Protein AF-A0A2E6D5B2-F1 (afdb_monomer)

Mean predicted aligned error: 11.79 Å

Solvent-accessible surface area (backbone atoms only — not comparable to full-atom values): 10875 Å² total; per-residue (Å²): 134,85,79,83,83,84,74,81,80,79,72,79,76,74,80,76,74,83,76,66,92,44,47,52,80,79,58,75,45,82,80,57,82,75,61,70,73,48,91,97,51,50,74,67,58,42,50,50,45,45,51,29,55,54,37,40,58,37,88,85,40,60,74,55,8,58,50,25,44,49,44,40,36,76,74,47,25,69,68,32,49,45,49,45,49,50,52,54,48,70,48,52,48,92,37,74,64,29,40,51,41,41,51,57,51,49,51,41,50,14,58,46,25,66,68,50,71,83,71,77,63,93,57,94,45,57,55,34,34,32,47,40,51,50,38,51,55,48,54,45,57,50,46,71,49,30,78,82,30,63,69,55,36,38,60,72,27,40,49,70,57,56,52,48,55,52,49,56,58,50,64,60,56,77,65,59,61,71,67,62,79,72,70,80,130

pLDDT: mean 81.53, std 19.29, range [40.09, 98.56]

Radius of gyration: 25.18 Å; Cα contacts (8 Å, |Δi|>4): 168; chains: 1; bounding box: 72×104×44 Å

Structure (mmCIF, N/CA/C/O backbone):
data_AF-A0A2E6D5B2-F1
#
_entry.id   AF-A0A2E6D5B2-F1
#
loop_
_atom_site.group_PDB
_atom_site.id
_atom_site.type_symbol
_atom_site.label_atom_id
_atom_site.label_alt_id
_atom_site.label_comp_id
_atom_site.label_asym_id
_atom_site.label_entity_id
_atom_site.label_seq_id
_atom_site.pdbx_PDB_ins_code
_atom_site.Cartn_x
_atom_site.Cartn_y
_atom_site.Cartn_z
_atom_site.occupancy
_atom_site.B_iso_or_equiv
_atom_site.auth_seq_id
_atom_site.auth_comp_id
_atom_site.auth_asym_id
_atom_site.auth_atom_id
_atom_site.pdbx_PDB_model_num
ATOM 1 N N . MET A 1 1 ? 54.155 -53.769 -1.286 1.00 42.22 1 MET A N 1
ATOM 2 C CA . MET A 1 1 ? 54.390 -52.957 -2.492 1.00 42.22 1 MET A CA 1
ATOM 3 C C . MET A 1 1 ? 53.167 -52.092 -2.661 1.00 42.22 1 MET A C 1
ATOM 5 O O . MET A 1 1 ? 52.088 -52.632 -2.869 1.00 42.22 1 MET A O 1
ATOM 9 N N . ASP A 1 2 ? 53.357 -50.806 -2.393 1.00 46.09 2 ASP A N 1
ATOM 10 C CA . ASP A 1 2 ? 52.349 -49.759 -2.268 1.00 46.09 2 ASP A CA 1
ATOM 11 C C . ASP A 1 2 ? 51.492 -49.576 -3.521 1.00 46.09 2 ASP A C 1
ATOM 13 O O . ASP A 1 2 ? 52.002 -49.444 -4.633 1.00 46.09 2 ASP A O 1
ATOM 17 N N . THR A 1 3 ? 50.178 -49.525 -3.324 1.00 50.69 3 THR A N 1
ATOM 18 C CA . THR A 1 3 ? 49.239 -48.939 -4.282 1.00 50.69 3 THR A CA 1
ATOM 19 C C . THR A 1 3 ? 49.333 -47.413 -4.197 1.00 50.69 3 THR A C 1
ATOM 21 O O . THR A 1 3 ? 49.173 -46.879 -3.097 1.00 50.69 3 THR A O 1
ATOM 24 N N . PRO A 1 4 ? 49.574 -46.695 -5.308 1.00 51.91 4 PRO A N 1
ATOM 25 C CA . PRO A 1 4 ? 49.589 -45.238 -5.301 1.00 51.91 4 PRO A CA 1
ATOM 26 C C . PRO A 1 4 ? 48.180 -44.692 -5.038 1.00 51.91 4 PRO A C 1
ATOM 28 O O . PRO A 1 4 ? 47.209 -45.110 -5.667 1.00 51.91 4 PRO A O 1
ATOM 31 N N . ILE A 1 5 ? 48.093 -43.775 -4.074 1.00 52.19 5 ILE A N 1
ATOM 32 C CA . ILE A 1 5 ? 46.896 -42.996 -3.756 1.00 52.19 5 ILE A CA 1
ATOM 33 C C . ILE A 1 5 ? 46.694 -41.996 -4.896 1.00 52.19 5 ILE A C 1
ATOM 35 O O . ILE A 1 5 ? 47.515 -41.104 -5.098 1.00 52.19 5 ILE A O 1
ATOM 39 N N . ASP A 1 6 ? 45.616 -42.193 -5.646 1.00 48.28 6 ASP A N 1
ATOM 40 C CA . ASP A 1 6 ? 45.100 -41.260 -6.640 1.00 48.28 6 ASP A CA 1
ATOM 41 C C . ASP A 1 6 ? 44.502 -40.055 -5.895 1.00 48.28 6 ASP A C 1
ATOM 43 O O . ASP A 1 6 ? 43.416 -40.133 -5.316 1.00 48.28 6 ASP A O 1
ATOM 47 N N . SER A 1 7 ? 45.278 -38.974 -5.790 1.00 60.03 7 SER A N 1
ATOM 48 C CA . SER A 1 7 ? 44.802 -37.693 -5.267 1.00 60.03 7 SER A CA 1
ATOM 49 C C . SER A 1 7 ? 43.908 -37.047 -6.325 1.00 60.03 7 SER A C 1
ATOM 51 O O . SER A 1 7 ? 44.420 -36.737 -7.401 1.00 60.03 7 SER A O 1
ATOM 53 N N . PRO A 1 8 ? 42.614 -36.796 -6.058 1.00 50.78 8 PRO A N 1
ATOM 54 C CA . PRO A 1 8 ? 41.779 -36.094 -7.016 1.00 50.78 8 PRO A CA 1
ATOM 55 C C . PRO A 1 8 ? 42.297 -34.664 -7.185 1.00 50.78 8 PRO A C 1
ATOM 57 O O . PRO A 1 8 ? 42.390 -33.893 -6.229 1.00 50.78 8 PRO A O 1
ATOM 60 N N . GLU A 1 9 ? 42.661 -34.344 -8.420 1.00 49.19 9 GLU A N 1
ATOM 61 C CA . GLU A 1 9 ? 43.022 -33.013 -8.888 1.00 49.19 9 GLU A CA 1
ATOM 62 C C . GLU A 1 9 ? 41.805 -32.089 -8.708 1.00 49.19 9 GLU A C 1
ATOM 64 O O . GLU A 1 9 ? 40.825 -32.172 -9.453 1.00 49.19 9 GLU A O 1
ATOM 69 N N . GLU A 1 10 ? 41.827 -31.248 -7.666 1.00 53.44 10 GLU A N 1
ATOM 70 C CA . GLU A 1 10 ? 40.840 -30.183 -7.477 1.00 53.44 10 GLU A CA 1
ATOM 71 C C . GLU A 1 10 ? 40.916 -29.239 -8.677 1.00 53.44 10 GLU A C 1
ATOM 73 O O . GLU A 1 10 ? 41.854 -28.458 -8.843 1.00 53.44 10 GLU A O 1
ATOM 78 N N . THR A 1 11 ? 39.909 -29.331 -9.539 1.00 52.38 11 THR A N 1
ATOM 79 C CA . THR A 1 11 ? 39.710 -28.393 -10.637 1.00 52.38 11 THR A CA 1
ATOM 80 C C . THR A 1 11 ? 39.486 -27.007 -10.021 1.00 52.38 11 THR A C 1
ATOM 82 O O . THR A 1 11 ? 38.601 -26.878 -9.170 1.00 52.38 11 THR A O 1
ATOM 85 N N . PRO A 1 12 ? 40.256 -25.966 -10.394 1.00 53.97 12 PRO A N 1
ATOM 86 C CA . PRO A 1 12 ? 40.049 -24.630 -9.852 1.00 53.97 12 PRO A CA 1
ATOM 87 C C . PRO A 1 12 ? 38.615 -24.180 -10.131 1.00 53.97 12 PRO A C 1
ATOM 89 O O . PRO A 1 12 ? 38.204 -24.115 -11.289 1.00 53.97 12 PRO A O 1
ATOM 92 N N . ALA A 1 13 ? 37.851 -23.901 -9.072 1.00 58.91 13 ALA A N 1
ATOM 93 C CA . ALA A 1 13 ? 36.506 -23.361 -9.200 1.00 58.91 13 ALA A CA 1
ATOM 94 C C . ALA A 1 13 ? 36.564 -22.075 -10.037 1.00 58.91 13 ALA A C 1
ATOM 96 O O . ALA A 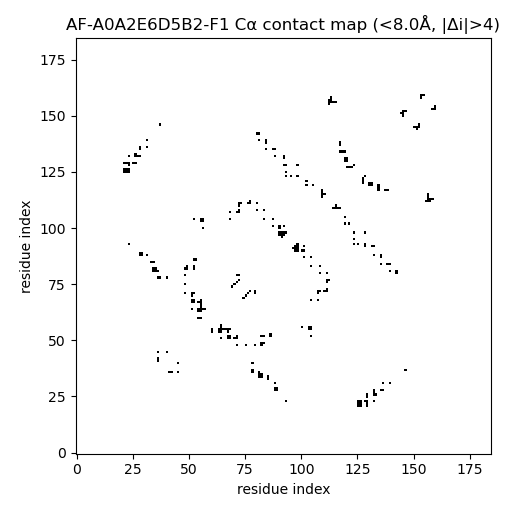1 13 ? 37.328 -21.159 -9.714 1.00 58.91 13 ALA A O 1
ATOM 97 N N . GLU A 1 14 ? 35.782 -22.023 -11.120 1.00 59.03 14 GLU A N 1
ATOM 98 C CA . GLU A 1 14 ? 35.634 -20.813 -11.925 1.00 59.03 14 GLU A CA 1
ATOM 99 C C . GLU A 1 14 ? 35.288 -19.628 -11.010 1.00 59.03 14 GLU A C 1
ATOM 101 O O . GLU A 1 14 ? 34.455 -19.768 -10.104 1.00 59.03 14 GLU A O 1
ATOM 106 N N . PRO A 1 15 ? 35.928 -18.459 -11.201 1.00 51.97 15 PRO A N 1
ATOM 107 C CA . PRO A 1 15 ? 35.595 -17.277 -10.429 1.00 51.97 15 PRO A CA 1
ATOM 108 C C . PRO A 1 15 ? 34.123 -16.948 -10.673 1.00 51.97 15 PRO A C 1
ATOM 110 O O . PRO A 1 15 ? 33.731 -16.645 -11.798 1.00 51.97 15 PRO A O 1
ATOM 113 N N . ALA A 1 16 ? 33.317 -17.032 -9.611 1.00 62.66 16 ALA A N 1
ATOM 114 C CA . ALA A 1 16 ? 31.904 -16.690 -9.656 1.00 62.66 16 ALA A CA 1
ATOM 115 C C . ALA A 1 16 ? 31.735 -15.319 -10.322 1.00 62.66 16 ALA A C 1
ATOM 117 O O . ALA A 1 16 ? 32.375 -14.345 -9.908 1.00 62.66 16 ALA A O 1
ATOM 118 N N . GLU A 1 17 ? 30.897 -15.256 -11.360 1.00 59.22 17 GLU A N 1
ATOM 119 C CA . GLU A 1 17 ? 30.604 -14.003 -12.048 1.00 59.22 17 GLU A CA 1
ATOM 120 C C . GLU A 1 17 ? 30.192 -12.932 -11.025 1.00 59.22 17 GLU A C 1
ATOM 122 O O . GLU A 1 17 ? 29.495 -13.238 -10.046 1.00 59.22 17 GLU A O 1
ATOM 127 N N . PRO A 1 18 ? 30.631 -11.671 -11.200 1.00 54.88 18 PRO A N 1
ATOM 128 C CA . PRO A 1 18 ? 30.304 -10.611 -10.264 1.00 54.88 18 PRO A CA 1
ATOM 129 C C . PRO A 1 18 ? 28.785 -10.465 -10.195 1.00 54.88 18 PRO A C 1
ATOM 131 O O . PRO A 1 18 ? 28.152 -9.992 -11.136 1.00 54.88 18 PRO A O 1
ATOM 134 N N . VAL A 1 19 ? 28.204 -10.867 -9.061 1.00 58.72 19 VAL A N 1
ATOM 135 C CA . VAL A 1 19 ? 26.767 -10.744 -8.808 1.00 58.72 19 VAL A CA 1
ATOM 136 C C . VAL A 1 19 ? 26.386 -9.284 -9.012 1.00 58.72 19 VAL A C 1
ATOM 138 O O . VAL A 1 19 ? 26.790 -8.413 -8.231 1.00 58.72 19 VAL A O 1
ATOM 141 N N . ASN A 1 20 ? 25.619 -9.004 -10.067 1.00 61.12 20 ASN A N 1
ATOM 142 C CA . ASN A 1 20 ? 25.082 -7.675 -10.295 1.00 61.12 20 ASN A CA 1
ATOM 143 C C . ASN A 1 20 ? 24.136 -7.352 -9.132 1.00 61.12 20 ASN A C 1
ATOM 145 O O . ASN A 1 20 ? 23.001 -7.819 -9.067 1.00 61.12 20 ASN A O 1
ATOM 149 N N . ARG A 1 21 ? 24.623 -6.548 -8.180 1.00 59.66 21 ARG A N 1
ATOM 150 C CA . ARG A 1 21 ? 23.890 -6.171 -6.959 1.00 59.66 21 ARG A CA 1
ATOM 151 C C . ARG A 1 21 ? 22.585 -5.414 -7.244 1.00 59.66 21 ARG A C 1
ATOM 153 O O . ARG A 1 21 ? 21.808 -5.197 -6.311 1.00 59.66 21 ARG A O 1
ATOM 160 N N . TYR A 1 22 ? 22.375 -5.000 -8.492 1.00 70.44 22 TYR A N 1
ATOM 161 C CA . TYR A 1 22 ? 21.229 -4.237 -8.967 1.00 70.44 22 TYR A CA 1
ATOM 162 C C . TYR A 1 22 ? 20.406 -4.993 -10.013 1.00 70.44 22 TYR A C 1
ATOM 164 O O . TYR A 1 22 ? 19.651 -4.364 -10.740 1.00 70.44 22 TYR A O 1
ATOM 172 N N . ASP A 1 23 ? 20.521 -6.321 -10.090 1.00 70.50 23 ASP A N 1
ATOM 173 C CA . ASP A 1 23 ? 19.608 -7.122 -10.905 1.00 70.50 23 ASP A CA 1
ATOM 174 C C . ASP A 1 23 ? 18.190 -7.110 -10.292 1.00 70.50 23 ASP A C 1
ATOM 176 O O . ASP A 1 23 ? 18.006 -7.619 -9.178 1.00 70.50 23 ASP A O 1
ATOM 180 N N . PRO A 1 24 ? 17.160 -6.566 -10.970 1.00 68.00 24 PRO A N 1
ATOM 181 C CA . PRO A 1 24 ? 15.788 -6.574 -10.467 1.00 68.00 24 PRO A CA 1
ATOM 182 C C . PRO A 1 24 ? 15.214 -7.982 -10.265 1.00 68.00 24 PRO A C 1
ATOM 184 O O . PRO A 1 24 ? 14.309 -8.147 -9.438 1.00 68.00 24 PRO A O 1
ATOM 187 N N . ALA A 1 25 ? 15.723 -8.997 -10.974 1.00 76.06 25 ALA A N 1
ATOM 188 C CA . ALA A 1 25 ? 15.320 -10.391 -10.798 1.00 76.06 25 ALA A CA 1
ATOM 189 C C . ALA A 1 25 ? 15.819 -10.989 -9.469 1.00 76.06 25 ALA A C 1
ATOM 191 O O . ALA A 1 25 ? 15.197 -11.911 -8.947 1.00 76.06 25 ALA A O 1
ATOM 192 N N . SER A 1 26 ? 16.853 -10.403 -8.849 1.00 79.31 26 SER A N 1
ATOM 193 C CA . SER A 1 26 ? 17.370 -10.833 -7.536 1.00 79.31 26 SER A CA 1
ATOM 194 C C . SER A 1 26 ? 16.368 -10.680 -6.380 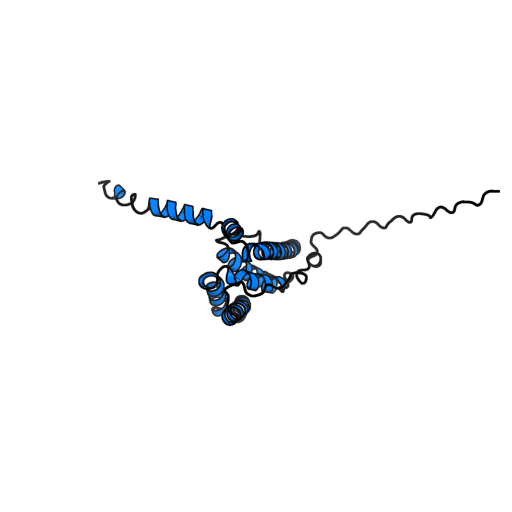1.00 79.31 26 SER A C 1
ATOM 196 O O . SER A 1 26 ? 16.564 -11.237 -5.298 1.00 79.31 26 SER A O 1
ATOM 198 N N . VAL A 1 27 ? 15.286 -9.921 -6.581 1.00 85.12 27 VAL A N 1
ATOM 199 C CA . VAL A 1 27 ? 14.226 -9.721 -5.589 1.00 85.12 27 VAL A CA 1
ATOM 200 C C . VAL A 1 27 ? 12.918 -10.271 -6.139 1.00 85.12 27 VAL A C 1
ATOM 202 O O . VAL A 1 27 ? 12.203 -9.575 -6.852 1.00 85.12 27 VAL A O 1
ATOM 205 N N . ASP A 1 28 ? 12.569 -11.504 -5.787 1.00 88.00 28 ASP A N 1
ATOM 206 C CA . ASP A 1 28 ? 11.251 -12.047 -6.117 1.00 88.00 28 ASP A CA 1
ATOM 207 C C . ASP A 1 28 ? 10.196 -11.572 -5.103 1.00 88.00 28 ASP A C 1
ATOM 209 O O . ASP A 1 28 ? 10.407 -11.643 -3.885 1.00 88.00 28 ASP A O 1
ATOM 213 N N . LEU A 1 29 ? 9.082 -11.049 -5.620 1.00 92.19 29 LEU A N 1
ATOM 214 C CA . LEU A 1 29 ? 7.918 -10.601 -4.849 1.00 92.19 29 LEU A CA 1
ATOM 215 C C . LEU A 1 29 ? 6.776 -11.619 -4.885 1.00 92.19 29 LEU A C 1
ATOM 217 O O . LEU A 1 29 ? 5.911 -11.571 -4.017 1.00 92.19 29 LEU A O 1
ATOM 221 N N . ASN A 1 30 ? 6.798 -12.573 -5.820 1.00 91.25 30 ASN A N 1
ATOM 222 C CA . ASN A 1 30 ? 5.757 -13.596 -5.940 1.00 91.25 30 ASN A CA 1
ATOM 223 C C . ASN A 1 30 ? 5.793 -14.611 -4.789 1.00 91.25 30 ASN A C 1
ATOM 225 O O . ASN A 1 30 ? 4.818 -15.312 -4.551 1.00 91.25 30 ASN A O 1
ATOM 229 N N . VAL A 1 31 ? 6.909 -14.669 -4.057 1.00 91.56 31 VAL A N 1
ATOM 230 C CA . VAL A 1 31 ? 7.067 -15.486 -2.844 1.00 91.56 31 VAL A CA 1
ATOM 231 C C . VAL A 1 31 ? 6.372 -14.895 -1.616 1.00 91.56 31 VAL A C 1
ATOM 233 O O . VAL A 1 31 ? 6.360 -15.530 -0.563 1.00 91.56 31 VAL A O 1
ATOM 236 N N . LEU A 1 32 ? 5.868 -13.660 -1.698 1.00 93.06 32 LEU A N 1
ATOM 237 C CA . LEU A 1 32 ? 5.170 -13.029 -0.584 1.00 93.06 32 LEU A CA 1
ATOM 238 C C . LEU A 1 32 ? 3.765 -13.618 -0.449 1.00 93.06 32 LEU A C 1
ATOM 240 O O . LEU A 1 32 ? 3.013 -13.688 -1.419 1.00 93.06 32 LEU A O 1
ATOM 244 N N . GLU A 1 33 ? 3.408 -14.004 0.773 1.00 94.81 33 GLU A N 1
ATOM 245 C CA . GLU A 1 33 ? 2.048 -14.424 1.099 1.00 94.81 33 GLU A CA 1
ATOM 246 C C . GLU A 1 33 ? 1.065 -13.282 0.818 1.00 94.81 33 GLU A C 1
ATOM 248 O O . GLU A 1 33 ? 1.305 -12.134 1.207 1.00 94.81 33 GLU A O 1
ATOM 253 N N . VAL A 1 34 ? -0.040 -13.602 0.148 1.00 96.81 34 VAL A N 1
ATOM 254 C CA . VAL A 1 34 ? -1.111 -12.644 -0.125 1.00 96.81 34 VAL A CA 1
ATOM 255 C C . VAL A 1 34 ? -1.888 -12.415 1.164 1.00 96.81 34 VAL A C 1
ATOM 257 O O . VAL A 1 34 ? -2.429 -13.355 1.736 1.00 96.81 34 VAL A O 1
ATOM 260 N N . PHE A 1 35 ? -1.972 -11.166 1.615 1.00 97.00 35 PHE A N 1
ATOM 261 C CA . PHE A 1 35 ? -2.787 -10.836 2.778 1.00 97.00 35 PHE A CA 1
ATOM 262 C C . PHE A 1 35 ? -4.273 -11.017 2.486 1.00 97.00 35 PHE A C 1
ATOM 264 O O . PHE A 1 35 ? -4.770 -10.548 1.461 1.00 97.00 35 PHE A O 1
ATOM 271 N N . GLU A 1 36 ? -4.976 -11.632 3.427 1.00 95.38 36 GLU A N 1
ATOM 272 C CA . GLU A 1 36 ? -6.434 -11.655 3.477 1.00 95.38 36 GLU A CA 1
ATOM 273 C C . GLU A 1 36 ? -6.979 -10.449 4.259 1.00 95.38 36 GLU A C 1
ATOM 275 O O . GLU A 1 36 ? -6.219 -9.630 4.791 1.00 95.38 36 GLU A O 1
ATOM 280 N N . ALA A 1 37 ? -8.308 -10.347 4.326 1.00 93.75 37 ALA A N 1
ATOM 281 C CA . ALA A 1 37 ? -9.000 -9.331 5.105 1.00 93.75 37 ALA A CA 1
ATOM 282 C C . ALA A 1 37 ? -8.527 -9.335 6.569 1.00 93.75 37 ALA A C 1
ATOM 284 O O . ALA A 1 37 ? -8.423 -10.388 7.202 1.00 93.75 37 ALA A O 1
ATOM 285 N N . GLN A 1 38 ? -8.259 -8.151 7.123 1.00 90.25 38 GLN A N 1
ATOM 286 C CA . GLN A 1 38 ? -7.965 -8.015 8.549 1.00 90.25 38 GLN A CA 1
ATOM 287 C C . GLN A 1 38 ? -9.206 -8.368 9.382 1.00 90.25 38 GLN A C 1
ATOM 289 O O . GLN A 1 38 ? -10.338 -8.134 8.950 1.00 90.25 38 GLN A O 1
ATOM 294 N N . GLU A 1 39 ? -8.995 -8.875 10.598 1.00 87.56 39 GLU A N 1
ATOM 295 C CA . GLU A 1 39 ? -10.065 -9.092 11.572 1.00 87.56 39 GLU A CA 1
ATOM 296 C C . GLU A 1 39 ? -10.953 -7.841 11.720 1.00 87.56 39 GLU A C 1
ATOM 298 O O . GLU A 1 39 ? -10.472 -6.706 11.733 1.00 87.56 39 GLU A O 1
ATOM 303 N N . GLY A 1 40 ? -12.274 -8.041 11.757 1.00 88.56 40 GLY A N 1
ATOM 304 C CA . GLY A 1 40 ? -13.245 -6.941 11.774 1.00 88.56 40 GLY A CA 1
ATOM 305 C C . GLY A 1 40 ? -13.449 -6.233 10.426 1.00 88.56 40 GLY A C 1
ATOM 306 O O . GLY A 1 40 ? -14.061 -5.163 10.388 1.00 88.56 40 GLY A O 1
ATOM 307 N N . THR A 1 41 ? -12.948 -6.796 9.322 1.00 94.56 41 THR A N 1
ATOM 308 C CA . THR A 1 41 ? -13.279 -6.376 7.951 1.00 94.56 41 THR A CA 1
ATOM 309 C C . THR A 1 41 ? -14.237 -7.387 7.340 1.00 94.56 41 THR A C 1
ATOM 311 O O . THR A 1 41 ? -13.937 -8.578 7.254 1.00 94.56 41 THR A O 1
ATOM 314 N N . THR A 1 42 ? -15.413 -6.929 6.929 1.00 96.56 42 THR A N 1
ATOM 315 C CA . THR A 1 42 ? -16.401 -7.787 6.272 1.00 96.56 42 THR A CA 1
ATOM 316 C C . THR A 1 42 ? -15.940 -8.184 4.863 1.00 96.56 42 THR A C 1
ATOM 318 O O . THR A 1 42 ? -15.156 -7.460 4.245 1.00 96.56 42 THR A O 1
ATOM 321 N N . PRO A 1 43 ? -16.458 -9.291 4.294 1.00 96.50 43 PRO A N 1
ATOM 322 C CA . PRO A 1 43 ? -16.132 -9.678 2.921 1.00 96.50 43 PRO A CA 1
ATOM 323 C C . PRO A 1 43 ? -16.428 -8.576 1.895 1.00 96.50 43 PRO A C 1
ATOM 325 O O . PRO A 1 43 ? -15.638 -8.360 0.983 1.00 96.50 43 PRO A O 1
ATOM 328 N N . THR A 1 44 ? -17.531 -7.844 2.074 1.00 97.19 44 THR A N 1
ATOM 329 C CA . THR A 1 44 ? -17.919 -6.737 1.189 1.00 97.19 44 THR A CA 1
ATOM 330 C C . THR A 1 44 ? -16.966 -5.550 1.300 1.00 97.19 44 THR A C 1
ATOM 332 O O . THR A 1 44 ? -16.583 -4.983 0.283 1.00 97.19 44 THR A O 1
ATOM 335 N N . GLU A 1 45 ? -16.551 -5.177 2.515 1.00 97.69 45 GLU A N 1
ATOM 336 C CA . GLU A 1 45 ? -15.545 -4.120 2.693 1.00 97.69 45 GLU A CA 1
ATOM 337 C C . GLU A 1 45 ? -14.207 -4.523 2.079 1.00 97.69 45 GLU A C 1
ATOM 339 O O . GLU A 1 45 ? -13.552 -3.702 1.446 1.00 97.69 45 GLU A O 1
ATOM 344 N N . TRP A 1 46 ? -13.806 -5.785 2.239 1.00 97.75 46 TRP A N 1
ATOM 345 C CA . TRP A 1 46 ? -12.562 -6.278 1.666 1.00 97.75 46 TRP A CA 1
ATOM 346 C C . TRP A 1 46 ? -12.585 -6.301 0.136 1.00 97.75 46 TRP A C 1
ATOM 348 O O . TRP A 1 46 ? -11.590 -5.966 -0.507 1.00 97.75 46 TRP A O 1
ATOM 358 N N . ASP A 1 47 ? -13.717 -6.665 -0.462 1.00 98.19 47 ASP A N 1
ATOM 359 C CA . ASP A 1 47 ? -13.904 -6.579 -1.908 1.00 98.19 47 ASP A CA 1
ATOM 360 C C . ASP A 1 47 ? -13.830 -5.123 -2.403 1.00 98.19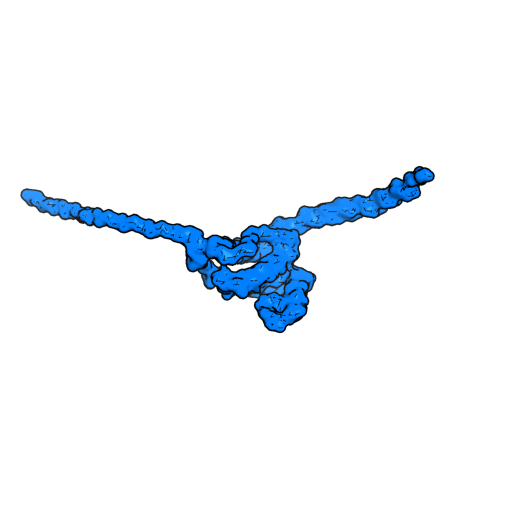 47 ASP A C 1
ATOM 362 O O . ASP A 1 47 ? -13.070 -4.830 -3.325 1.00 98.19 47 ASP A O 1
ATOM 366 N N . ASP A 1 48 ? -14.505 -4.184 -1.729 1.00 98.31 48 ASP A N 1
ATOM 367 C CA . ASP A 1 48 ? -14.443 -2.747 -2.056 1.00 98.31 48 ASP A CA 1
ATOM 368 C C . ASP A 1 48 ? -13.004 -2.207 -1.936 1.00 98.31 48 ASP A C 1
ATOM 370 O O . ASP A 1 48 ? -12.499 -1.560 -2.851 1.00 98.31 48 ASP A O 1
ATOM 374 N N . ILE A 1 49 ? -12.274 -2.559 -0.869 1.00 98.56 49 ILE A N 1
ATOM 375 C CA . ILE A 1 49 ? -10.853 -2.207 -0.704 1.00 98.56 49 ILE A CA 1
ATOM 376 C C . ILE A 1 49 ? -10.018 -2.699 -1.896 1.00 98.56 49 ILE A C 1
ATOM 378 O O . ILE A 1 49 ? -9.196 -1.945 -2.429 1.00 98.56 49 ILE A O 1
ATOM 382 N N . GLN A 1 50 ? -10.203 -3.946 -2.333 1.00 98.44 50 GLN A N 1
ATOM 383 C CA . GLN A 1 50 ? -9.457 -4.509 -3.462 1.00 98.44 50 GLN A CA 1
ATOM 384 C C . GLN A 1 50 ? -9.798 -3.800 -4.778 1.00 98.44 50 GLN A C 1
ATOM 386 O O . GLN A 1 50 ? -8.890 -3.465 -5.544 1.00 98.44 50 GLN A O 1
ATOM 391 N N . GLN A 1 51 ? -11.080 -3.510 -5.019 1.00 98.38 51 GLN A N 1
ATOM 392 C CA . GLN A 1 51 ? -11.530 -2.767 -6.196 1.00 98.38 51 GLN A CA 1
ATOM 393 C C . GLN A 1 51 ? -10.976 -1.338 -6.216 1.00 98.38 51 GLN A C 1
ATOM 395 O O . GLN A 1 51 ? -10.459 -0.891 -7.238 1.00 98.38 51 GLN A O 1
ATOM 400 N N . LEU A 1 52 ? -10.998 -0.633 -5.084 1.00 98.56 52 LEU A N 1
ATOM 401 C CA . LEU A 1 52 ? -10.433 0.713 -4.965 1.00 98.56 52 LEU A CA 1
ATOM 402 C C . LEU A 1 52 ? -8.916 0.706 -5.154 1.00 98.56 52 LEU A C 1
ATOM 404 O O . LEU A 1 52 ? -8.379 1.580 -5.827 1.00 98.56 52 LEU A O 1
ATOM 408 N N . THR A 1 53 ? -8.225 -0.300 -4.612 1.00 98.38 53 THR A N 1
ATOM 409 C CA . THR A 1 53 ? -6.780 -0.480 -4.825 1.00 98.38 53 THR A CA 1
ATOM 410 C C . THR A 1 53 ? -6.476 -0.695 -6.308 1.00 98.38 53 THR A C 1
ATOM 412 O O . THR A 1 53 ? -5.470 -0.206 -6.820 1.00 98.38 53 THR A O 1
ATOM 415 N N . ALA A 1 54 ? -7.345 -1.416 -7.020 1.00 98.06 54 ALA A N 1
ATOM 416 C CA . ALA A 1 54 ? -7.214 -1.604 -8.453 1.00 98.06 54 ALA A CA 1
ATOM 417 C C . ALA A 1 54 ? -7.457 -0.312 -9.241 1.00 98.06 54 ALA A C 1
ATOM 419 O O . ALA A 1 54 ? -6.652 0.008 -10.111 1.00 98.06 54 ALA A O 1
ATOM 420 N N . LEU A 1 55 ? -8.518 0.418 -8.895 1.00 98.25 55 LEU A N 1
ATOM 421 C CA . LEU A 1 55 ? -8.921 1.671 -9.530 1.00 98.25 55 LEU A CA 1
ATOM 422 C C . LEU A 1 55 ? -7.917 2.809 -9.291 1.00 98.25 55 LEU A C 1
ATOM 424 O O . LEU A 1 55 ? -7.760 3.681 -10.138 1.00 98.25 55 LEU A O 1
ATOM 428 N N . ALA A 1 56 ? -7.224 2.805 -8.150 1.00 97.88 56 ALA A N 1
ATOM 429 C CA . ALA A 1 56 ? -6.242 3.826 -7.786 1.00 97.88 56 ALA A CA 1
ATOM 430 C C . ALA A 1 56 ? -5.083 3.952 -8.789 1.00 97.88 56 ALA A C 1
ATOM 432 O O . ALA A 1 56 ? -4.520 5.035 -8.927 1.00 97.88 56 ALA A O 1
ATOM 433 N N . ILE A 1 57 ? -4.740 2.861 -9.476 1.00 97.62 57 ILE A N 1
ATOM 434 C CA . ILE A 1 57 ? -3.640 2.792 -10.449 1.00 97.62 57 ILE A CA 1
ATOM 435 C C . ILE A 1 57 ? -4.130 2.519 -11.875 1.00 97.62 57 ILE A C 1
ATOM 437 O O . ILE A 1 57 ? -3.347 2.175 -12.753 1.00 97.62 57 ILE A O 1
ATOM 441 N N . ASP A 1 58 ? -5.437 2.618 -12.106 1.00 96.88 58 ASP A N 1
ATOM 442 C CA . ASP A 1 58 ? -5.998 2.472 -13.440 1.00 96.88 58 ASP A CA 1
ATOM 443 C C . ASP A 1 58 ? -5.713 3.757 -14.248 1.00 96.88 58 ASP A C 1
ATOM 445 O O . ASP A 1 58 ? -6.168 4.838 -13.850 1.00 96.88 58 ASP A O 1
ATOM 449 N N . PRO A 1 59 ? -4.959 3.678 -15.365 1.00 92.88 59 PRO A N 1
ATOM 450 C CA . PRO A 1 59 ? -4.598 4.848 -16.163 1.00 92.88 59 PRO A CA 1
ATOM 451 C C . PRO A 1 59 ? -5.817 5.579 -16.744 1.00 92.88 59 PRO A C 1
ATOM 453 O O . PRO A 1 59 ? -5.738 6.786 -16.983 1.00 92.88 59 PRO A O 1
ATOM 456 N N . ASP A 1 60 ? -6.946 4.887 -16.916 1.00 95.81 60 ASP A N 1
ATOM 457 C CA . ASP A 1 60 ? -8.165 5.437 -17.510 1.00 95.81 60 ASP A CA 1
ATOM 458 C C . ASP A 1 60 ? -9.152 5.979 -16.457 1.00 95.81 60 ASP A C 1
ATOM 460 O O . ASP A 1 60 ? -10.154 6.615 -16.795 1.00 95.81 60 ASP A O 1
ATOM 464 N N . ALA A 1 61 ? -8.873 5.793 -15.162 1.00 93.19 61 ALA A N 1
ATOM 465 C CA . ALA A 1 61 ? -9.793 6.175 -14.090 1.00 93.19 61 ALA A CA 1
ATOM 466 C C . ALA A 1 61 ? -9.866 7.690 -13.833 1.00 93.19 61 ALA A C 1
ATOM 468 O O . ALA A 1 61 ? -10.848 8.182 -13.261 1.00 93.19 61 ALA A O 1
ATOM 469 N N . GLY A 1 62 ? -8.835 8.452 -14.211 1.00 94.06 62 GLY A N 1
ATOM 470 C CA . GLY A 1 62 ? -8.765 9.898 -13.986 1.00 94.06 62 GLY A CA 1
ATOM 471 C C . GLY A 1 62 ? -9.098 10.287 -12.537 1.00 94.06 62 GLY A C 1
ATOM 472 O O . GLY A 1 62 ? -8.518 9.774 -11.581 1.00 94.06 62 GLY A O 1
ATOM 473 N N . ALA A 1 63 ? -10.086 11.170 -12.349 1.00 95.88 63 ALA A N 1
ATOM 474 C CA . ALA A 1 63 ? -10.514 11.622 -11.020 1.00 95.88 63 ALA A CA 1
ATOM 475 C C . ALA A 1 63 ? -11.065 10.496 -10.121 1.00 95.88 63 ALA A C 1
ATOM 477 O O . ALA A 1 63 ? -11.071 10.641 -8.895 1.00 95.88 63 ALA A O 1
ATOM 478 N N . ALA A 1 64 ? -11.545 9.388 -10.696 1.00 97.19 64 ALA A N 1
ATOM 479 C CA . ALA A 1 64 ? -12.007 8.244 -9.919 1.00 97.19 64 ALA A CA 1
ATOM 480 C C . ALA A 1 64 ? -10.842 7.546 -9.198 1.00 97.19 64 ALA A C 1
ATOM 482 O O . ALA A 1 64 ? -11.011 7.162 -8.043 1.00 97.19 64 ALA A O 1
ATOM 483 N N . GLY A 1 65 ? -9.653 7.486 -9.810 1.00 96.81 65 GLY A N 1
ATOM 484 C CA . GLY A 1 65 ? -8.449 6.935 -9.180 1.00 96.81 65 GLY A CA 1
ATOM 485 C C . GLY A 1 65 ? -8.025 7.741 -7.950 1.00 96.81 65 GLY A C 1
ATOM 486 O O . GLY A 1 65 ? -7.841 7.186 -6.868 1.00 96.81 65 GLY A O 1
ATOM 487 N N . SER A 1 66 ? -7.993 9.075 -8.052 1.00 96.44 66 SER A N 1
ATOM 488 C CA . SER A 1 66 ? -7.684 9.942 -6.900 1.00 96.44 66 SER A CA 1
ATOM 489 C C . SER A 1 66 ? -8.712 9.814 -5.770 1.00 96.44 66 SER A C 1
ATOM 491 O O . SER A 1 66 ? -8.352 9.809 -4.593 1.00 96.44 66 SER A O 1
ATOM 493 N N . ARG A 1 67 ? -10.002 9.674 -6.105 1.00 97.81 67 ARG A N 1
ATOM 494 C CA . ARG A 1 67 ? -11.058 9.415 -5.111 1.00 97.81 67 ARG A CA 1
ATOM 495 C C . ARG A 1 67 ? -10.907 8.039 -4.470 1.00 97.81 67 ARG A C 1
ATOM 497 O O . ARG A 1 67 ? -11.190 7.907 -3.282 1.00 97.81 67 ARG A O 1
ATOM 504 N N . ALA A 1 68 ? -10.448 7.044 -5.227 1.00 98.25 68 ALA A N 1
ATOM 505 C CA . ALA A 1 68 ? -10.169 5.718 -4.702 1.00 98.25 68 ALA A CA 1
ATOM 506 C C . ALA A 1 68 ? -9.048 5.761 -3.660 1.00 98.25 68 ALA A C 1
ATOM 508 O O . ALA A 1 68 ? -9.244 5.260 -2.556 1.00 98.25 68 ALA A O 1
ATOM 509 N N . VAL A 1 69 ? -7.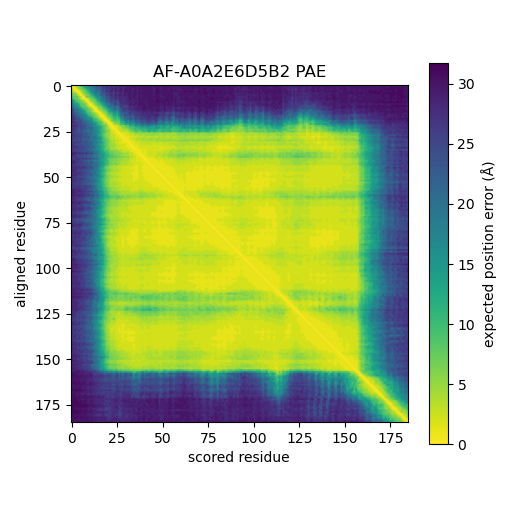937 6.449 -3.954 1.00 97.75 69 VAL A N 1
ATOM 510 C CA . VAL A 1 69 ? -6.850 6.682 -2.984 1.00 97.75 69 VAL A CA 1
ATOM 511 C C . VAL A 1 69 ? -7.381 7.359 -1.724 1.00 97.75 69 VAL A C 1
ATOM 513 O O . VAL A 1 69 ? -7.172 6.853 -0.625 1.00 97.75 69 VAL A O 1
ATOM 516 N N . LYS A 1 70 ? -8.143 8.448 -1.874 1.00 98.06 70 LYS A N 1
ATOM 517 C CA . LYS A 1 70 ? -8.740 9.155 -0.735 1.00 98.06 70 LYS A CA 1
ATOM 518 C C . LYS A 1 70 ? -9.605 8.230 0.130 1.00 98.06 70 LYS A C 1
ATOM 520 O O . LYS A 1 70 ? -9.476 8.237 1.348 1.00 98.06 70 LYS A O 1
ATOM 525 N N . LYS A 1 71 ? -10.448 7.393 -0.485 1.00 98.00 71 LYS A N 1
ATOM 526 C CA . LYS A 1 71 ? -11.301 6.436 0.237 1.00 98.00 71 LYS A CA 1
ATOM 527 C C . LYS A 1 71 ? -10.476 5.347 0.937 1.00 98.00 71 LYS A C 1
ATOM 529 O O . LYS A 1 71 ? -10.764 5.018 2.084 1.00 98.00 71 LYS A O 1
ATOM 534 N N . LEU A 1 72 ? -9.428 4.823 0.295 1.00 98.25 72 LEU A N 1
ATOM 535 C CA . LEU A 1 72 ? -8.500 3.868 0.917 1.00 98.25 72 LEU A CA 1
ATOM 536 C C . LEU A 1 72 ? -7.852 4.453 2.177 1.00 98.25 72 LEU A C 1
ATOM 538 O O . LEU A 1 72 ? -7.840 3.790 3.209 1.00 98.25 72 LEU A O 1
ATOM 542 N N . VAL A 1 73 ? -7.373 5.696 2.105 1.00 97.50 73 VAL A N 1
ATOM 543 C CA . VAL A 1 73 ? -6.687 6.376 3.213 1.00 97.50 73 VAL A CA 1
ATOM 544 C C . VAL A 1 73 ? -7.658 6.777 4.325 1.00 97.50 73 VAL A C 1
ATOM 546 O O . VAL A 1 73 ? -7.458 6.407 5.477 1.00 97.50 73 VAL A O 1
ATOM 549 N N . GLU A 1 74 ? -8.715 7.520 3.999 1.00 96.50 74 GLU A N 1
ATOM 550 C CA . GLU A 1 74 ? -9.568 8.173 5.000 1.00 96.50 74 GLU A CA 1
ATOM 551 C C . GLU A 1 74 ? -10.674 7.264 5.542 1.00 96.50 74 GLU A C 1
ATOM 553 O O . GLU A 1 74 ? -11.087 7.418 6.687 1.00 96.50 74 GLU A O 1
ATOM 558 N N . THR A 1 75 ? -11.193 6.338 4.726 1.00 96.25 75 THR A N 1
ATOM 559 C CA . THR A 1 75 ? -12.315 5.469 5.129 1.00 96.25 75 THR A CA 1
ATOM 560 C C . THR A 1 75 ? -11.831 4.140 5.691 1.00 96.25 75 THR A C 1
ATOM 562 O O . THR A 1 75 ? -12.319 3.701 6.729 1.00 96.25 75 THR A O 1
ATOM 565 N N . TYR A 1 76 ? -10.883 3.486 5.018 1.00 96.69 76 TYR A N 1
ATOM 566 C CA . TYR A 1 76 ? -10.396 2.167 5.438 1.00 96.69 76 TYR A CA 1
ATOM 567 C C . TYR A 1 76 ? -9.127 2.238 6.283 1.00 96.69 76 TYR A C 1
ATOM 569 O O . TYR A 1 76 ? -8.941 1.405 7.175 1.00 96.69 76 TYR A O 1
ATOM 577 N N . GLY A 1 77 ? -8.259 3.216 6.014 1.00 95.00 77 GLY A N 1
ATOM 578 C CA . GLY A 1 77 ? -7.026 3.434 6.756 1.00 95.00 77 GLY A CA 1
AT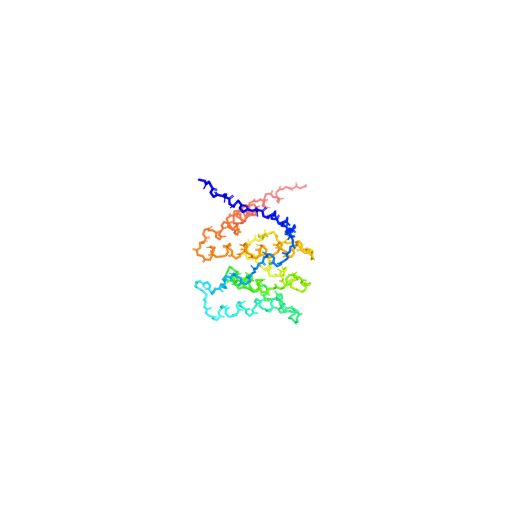OM 579 C C . GLY A 1 77 ? -6.178 2.156 6.826 1.00 95.00 77 GLY A C 1
ATOM 580 O O . GLY A 1 77 ? -5.927 1.532 5.789 1.00 95.00 77 GLY A O 1
ATOM 581 N N . PRO A 1 78 ? -5.770 1.708 8.029 1.00 94.62 78 PRO A N 1
ATOM 582 C CA . PRO A 1 78 ? -4.962 0.500 8.196 1.00 94.62 78 PRO A CA 1
ATOM 583 C C . PRO A 1 78 ? -5.556 -0.751 7.531 1.00 94.62 78 PRO A C 1
ATOM 585 O O . PRO A 1 78 ? -4.806 -1.543 6.966 1.00 94.62 78 PRO A O 1
ATOM 588 N N . LYS A 1 79 ? -6.890 -0.907 7.478 1.00 95.69 79 LYS A N 1
ATOM 589 C CA . LYS A 1 79 ? -7.531 -2.083 6.853 1.00 95.69 79 LYS A CA 1
ATOM 590 C C . LYS A 1 79 ? -7.172 -2.240 5.367 1.00 95.69 79 LYS A C 1
ATOM 592 O O . LYS A 1 79 ? -7.168 -3.356 4.852 1.00 95.69 79 LYS A O 1
ATOM 597 N N . ALA A 1 80 ? -6.845 -1.145 4.673 1.00 97.62 80 ALA A N 1
ATOM 598 C CA . ALA A 1 80 ? -6.455 -1.166 3.263 1.00 97.62 80 ALA A CA 1
ATOM 599 C C . ALA A 1 80 ? -4.991 -1.574 3.023 1.00 97.62 80 ALA A C 1
ATOM 601 O O . ALA A 1 80 ? -4.641 -1.965 1.906 1.00 97.62 80 ALA A O 1
ATOM 602 N N . PHE A 1 81 ? -4.134 -1.514 4.048 1.00 96.94 81 PHE A N 1
ATOM 603 C CA . PHE A 1 81 ? -2.683 -1.658 3.910 1.00 96.94 81 PHE A CA 1
ATOM 604 C C . PHE A 1 81 ? -2.294 -2.978 3.232 1.00 96.94 81 PHE A C 1
ATOM 606 O O . PHE A 1 81 ? -1.516 -2.989 2.276 1.00 96.94 81 PHE A O 1
ATOM 613 N N . GLY A 1 82 ? -2.885 -4.093 3.675 1.00 97.25 82 GLY A N 1
ATOM 614 C CA . GLY A 1 82 ? -2.616 -5.417 3.111 1.00 97.25 82 GLY A CA 1
ATOM 615 C C . GLY A 1 82 ? -2.961 -5.518 1.622 1.00 97.25 82 GLY A C 1
ATOM 616 O O . GLY A 1 82 ? -2.162 -6.036 0.844 1.00 97.25 82 GLY A O 1
ATOM 617 N N . SER A 1 83 ? -4.104 -4.964 1.201 1.00 98.31 83 SER A N 1
ATOM 618 C CA . SER A 1 83 ? -4.527 -4.965 -0.209 1.00 98.31 83 SER A CA 1
ATOM 619 C C . SER A 1 83 ? -3.572 -4.151 -1.079 1.00 98.31 83 SER A C 1
ATOM 621 O O . SER A 1 83 ? -3.164 -4.598 -2.154 1.00 98.31 83 SER A O 1
ATOM 623 N N . ILE A 1 84 ? -3.155 -2.980 -0.591 1.00 98.44 84 ILE A N 1
ATOM 624 C CA . ILE A 1 84 ? -2.211 -2.120 -1.304 1.00 98.44 84 ILE A CA 1
ATOM 625 C C . ILE A 1 84 ? -0.864 -2.833 -1.480 1.00 98.44 84 ILE A C 1
ATOM 627 O O . ILE A 1 84 ? -0.350 -2.893 -2.597 1.00 98.44 84 ILE A O 1
ATOM 631 N N . VAL A 1 85 ? -0.326 -3.459 -0.427 1.00 97.94 85 VAL A N 1
ATOM 632 C CA . VAL A 1 85 ? 0.920 -4.243 -0.523 1.00 97.94 85 VAL A CA 1
ATOM 633 C C . VAL A 1 85 ? 0.766 -5.433 -1.477 1.00 97.94 85 VAL A C 1
ATOM 635 O O . VAL A 1 85 ? 1.650 -5.662 -2.305 1.00 97.94 85 VAL A O 1
ATOM 638 N N . ASN A 1 86 ? -0.363 -6.150 -1.435 1.00 98.31 86 ASN A N 1
ATOM 639 C CA . ASN A 1 86 ? -0.658 -7.236 -2.376 1.00 98.31 86 ASN A CA 1
ATOM 640 C C . ASN A 1 86 ? -0.653 -6.752 -3.834 1.00 98.31 86 ASN A C 1
ATOM 642 O O . ASN A 1 86 ? -0.213 -7.478 -4.728 1.00 98.31 86 ASN A O 1
ATOM 646 N N . ARG A 1 87 ? -1.152 -5.536 -4.093 1.00 98.06 87 ARG A N 1
ATOM 647 C CA . ARG A 1 87 ? -1.138 -4.926 -5.427 1.00 98.06 87 ARG A CA 1
ATOM 648 C C . ARG A 1 87 ? 0.272 -4.529 -5.842 1.00 98.06 87 ARG A C 1
ATOM 650 O O . ARG A 1 87 ? 0.683 -4.888 -6.941 1.00 98.06 87 ARG A O 1
ATOM 657 N N . MET A 1 88 ? 1.018 -3.867 -4.958 1.00 97.75 88 MET A N 1
ATOM 658 C CA . MET A 1 88 ? 2.414 -3.486 -5.193 1.00 97.75 88 MET A CA 1
ATOM 659 C C . MET A 1 88 ? 3.297 -4.699 -5.518 1.00 97.75 88 MET A C 1
ATOM 661 O O . MET A 1 88 ? 4.113 -4.640 -6.433 1.00 97.75 88 MET A O 1
ATOM 665 N N . ALA A 1 89 ? 3.086 -5.832 -4.841 1.00 97.06 89 ALA A N 1
ATOM 666 C CA . ALA A 1 89 ? 3.829 -7.069 -5.091 1.00 97.06 89 ALA A CA 1
ATOM 667 C C . ALA A 1 89 ? 3.685 -7.609 -6.528 1.00 97.06 89 ALA A C 1
ATOM 669 O O . ALA A 1 89 ? 4.551 -8.353 -6.985 1.00 97.06 89 ALA A O 1
ATOM 670 N N . LYS A 1 90 ? 2.622 -7.218 -7.244 1.00 95.94 90 LYS A N 1
ATOM 671 C CA . LYS A 1 90 ? 2.319 -7.653 -8.617 1.00 95.94 90 LYS A CA 1
ATOM 672 C C . LYS A 1 90 ? 2.793 -6.665 -9.692 1.00 95.94 90 LYS A C 1
ATOM 674 O O . LYS A 1 90 ? 2.643 -6.954 -10.877 1.00 95.94 90 LYS A O 1
ATOM 679 N N . LEU A 1 91 ? 3.323 -5.500 -9.311 1.00 94.88 91 LEU A N 1
ATOM 680 C CA . LEU A 1 91 ? 3.742 -4.470 -10.264 1.00 94.88 91 LEU A CA 1
ATOM 681 C C . LEU A 1 91 ? 5.066 -4.822 -10.950 1.00 94.88 91 LEU A C 1
ATOM 683 O O . LEU A 1 91 ? 5.986 -5.378 -10.345 1.00 94.88 91 LEU A O 1
ATOM 687 N N . ASN A 1 92 ? 5.191 -4.415 -12.215 1.00 91.31 92 ASN A N 1
ATOM 688 C CA . ASN A 1 92 ? 6.455 -4.472 -12.938 1.00 91.31 92 ASN A CA 1
ATOM 689 C C . ASN A 1 92 ? 7.215 -3.145 -12.815 1.00 91.31 92 ASN A C 1
ATOM 691 O O . ASN A 1 92 ? 7.077 -2.250 -13.651 1.00 91.31 92 ASN A O 1
ATOM 695 N N . TYR A 1 93 ? 8.065 -3.052 -11.795 1.00 89.69 93 TYR A N 1
ATOM 696 C CA . TYR A 1 93 ? 8.895 -1.872 -11.539 1.00 89.69 93 TYR A CA 1
ATOM 697 C C . TYR A 1 93 ? 9.929 -1.567 -12.624 1.00 89.69 93 TYR A C 1
ATOM 699 O O . TYR A 1 93 ? 10.445 -0.463 -12.635 1.00 89.69 93 TYR A O 1
ATOM 707 N N . GLY A 1 94 ? 10.214 -2.495 -13.545 1.00 87.12 94 GLY A N 1
ATOM 708 C CA . GLY A 1 94 ? 11.070 -2.225 -14.706 1.00 87.12 94 GLY A CA 1
ATOM 709 C C . GLY A 1 94 ? 10.391 -1.392 -15.799 1.00 87.12 94 GLY A C 1
ATOM 710 O O . GLY A 1 94 ? 11.010 -1.102 -16.817 1.00 87.12 94 GLY A O 1
ATOM 711 N N . THR A 1 95 ? 9.116 -1.036 -15.622 1.00 89.25 95 THR A N 1
ATOM 712 C CA . THR A 1 95 ? 8.352 -0.204 -16.558 1.00 89.25 95 THR A CA 1
ATOM 713 C C . THR A 1 95 ? 8.012 1.136 -15.927 1.00 89.25 95 THR A C 1
ATOM 715 O O . THR A 1 95 ? 7.778 1.223 -14.723 1.00 89.25 95 THR A O 1
ATOM 718 N N . GLU A 1 96 ? 7.905 2.174 -16.756 1.00 89.75 96 GLU A N 1
ATOM 719 C CA . GLU A 1 96 ? 7.494 3.501 -16.296 1.00 89.75 96 GLU A CA 1
ATOM 720 C C . GLU A 1 96 ? 6.108 3.474 -15.633 1.00 89.75 96 GLU A C 1
ATOM 722 O O . GLU A 1 96 ? 5.918 4.085 -14.584 1.00 89.75 96 GLU A O 1
ATOM 727 N N . GLN A 1 97 ? 5.159 2.716 -16.195 1.00 91.62 97 GLN A N 1
ATOM 728 C CA . GLN A 1 97 ? 3.825 2.576 -15.611 1.00 91.62 97 GLN A CA 1
ATOM 729 C C . GLN A 1 97 ? 3.882 1.900 -14.239 1.00 91.62 97 GLN A C 1
ATOM 731 O O . GLN A 1 97 ? 3.392 2.465 -13.270 1.00 91.62 97 GLN A O 1
ATOM 736 N N . GLY A 1 98 ? 4.545 0.745 -14.117 1.00 91.75 98 GLY A N 1
ATOM 737 C CA . GLY A 1 98 ? 4.643 0.053 -12.829 1.00 91.75 98 GLY A CA 1
ATOM 738 C C . GLY A 1 98 ? 5.386 0.866 -11.763 1.00 91.75 98 GLY A C 1
ATOM 739 O O . GLY A 1 98 ? 5.085 0.749 -10.576 1.00 91.75 98 GLY A O 1
ATOM 740 N N . PHE A 1 99 ? 6.313 1.734 -12.174 1.00 91.31 99 PHE A N 1
ATOM 741 C CA . PHE A 1 99 ? 6.942 2.701 -11.282 1.00 91.31 99 PHE A CA 1
ATOM 742 C C . PHE A 1 99 ? 5.954 3.766 -10.783 1.00 91.31 99 PHE A C 1
ATOM 744 O O . PHE A 1 99 ? 5.858 3.990 -9.575 1.00 91.31 99 PHE A O 1
ATOM 751 N N . ARG A 1 100 ? 5.193 4.390 -11.694 1.00 92.94 100 ARG A N 1
ATOM 752 C CA . ARG A 1 100 ? 4.161 5.388 -11.360 1.00 92.94 100 ARG A CA 1
ATOM 753 C C . ARG A 1 100 ? 3.069 4.794 -10.469 1.00 92.94 100 ARG A C 1
ATOM 755 O O . ARG A 1 100 ? 2.722 5.395 -9.457 1.00 92.94 100 ARG A O 1
ATOM 762 N N . ASP A 1 101 ? 2.591 3.597 -10.795 1.00 96.44 101 ASP A N 1
ATOM 763 C CA . ASP A 1 101 ? 1.604 2.861 -9.996 1.00 96.44 101 ASP A CA 1
ATOM 764 C C . ASP A 1 101 ? 2.132 2.594 -8.583 1.00 96.44 101 ASP A C 1
ATOM 766 O O . ASP A 1 101 ? 1.420 2.748 -7.589 1.00 96.44 101 ASP A O 1
ATOM 770 N N . GLY A 1 102 ? 3.414 2.234 -8.485 1.00 95.50 102 GLY A N 1
ATOM 771 C CA . GLY A 1 102 ? 4.103 2.050 -7.217 1.00 95.50 102 GLY A CA 1
ATOM 772 C C . GLY A 1 102 ? 4.173 3.325 -6.379 1.00 95.50 102 GLY A C 1
ATOM 773 O O . GLY A 1 102 ? 3.916 3.254 -5.182 1.00 95.50 102 GLY A O 1
ATOM 774 N N . ASP A 1 103 ? 4.477 4.473 -6.992 1.00 95.00 103 ASP A N 1
ATOM 775 C CA . ASP A 1 103 ? 4.497 5.778 -6.313 1.00 95.00 103 ASP A CA 1
ATOM 776 C C . ASP A 1 103 ? 3.107 6.151 -5.772 1.00 95.00 103 ASP A C 1
ATOM 778 O O . ASP A 1 103 ? 2.976 6.510 -4.603 1.00 95.00 103 ASP A O 1
ATOM 782 N N . VAL A 1 104 ? 2.045 5.978 -6.569 1.00 96.75 104 VAL A N 1
ATOM 783 C CA . VAL A 1 104 ? 0.661 6.235 -6.124 1.00 96.75 104 VAL A CA 1
ATOM 784 C C . VAL A 1 104 ? 0.313 5.401 -4.888 1.00 96.75 104 VAL A C 1
ATOM 786 O O . VAL A 1 104 ? -0.168 5.932 -3.884 1.00 96.75 104 VAL A O 1
ATOM 789 N N . LEU A 1 105 ? 0.578 4.095 -4.938 1.00 97.94 105 LEU A N 1
ATOM 790 C CA . LEU A 1 105 ? 0.256 3.180 -3.844 1.00 97.94 105 LEU A CA 1
ATOM 791 C C . LEU A 1 105 ? 1.145 3.392 -2.616 1.00 97.94 105 LEU A C 1
ATOM 793 O O . LEU A 1 105 ? 0.668 3.299 -1.486 1.00 97.94 105 LEU A O 1
ATOM 797 N N . GLN A 1 106 ? 2.424 3.710 -2.812 1.00 96.06 106 GLN A N 1
ATOM 798 C CA . GLN A 1 106 ? 3.326 3.992 -1.706 1.00 96.06 106 GLN A CA 1
ATOM 799 C C . GLN A 1 106 ? 2.929 5.271 -0.966 1.00 96.06 106 GLN A C 1
ATOM 801 O O . GLN A 1 106 ? 2.975 5.281 0.264 1.00 96.06 106 GLN A O 1
ATOM 806 N N . ARG A 1 107 ? 2.506 6.322 -1.676 1.00 95.44 107 ARG A N 1
ATOM 807 C CA . ARG A 1 107 ? 1.978 7.539 -1.044 1.00 95.44 107 ARG A CA 1
ATOM 808 C C . ARG A 1 107 ? 0.722 7.248 -0.232 1.00 95.44 107 ARG A C 1
ATOM 810 O O . ARG A 1 107 ? 0.644 7.670 0.913 1.00 95.44 107 ARG A O 1
ATOM 817 N N . ALA A 1 108 ? -0.191 6.426 -0.754 1.00 97.12 108 ALA A N 1
ATOM 818 C CA . ALA A 1 108 ? -1.354 5.987 0.017 1.00 97.12 108 ALA A CA 1
ATOM 819 C C . ALA A 1 108 ? -0.946 5.264 1.319 1.00 97.12 108 ALA A C 1
ATOM 821 O O . ALA A 1 108 ? -1.495 5.543 2.382 1.00 97.12 108 ALA A O 1
ATOM 822 N N . LEU A 1 109 ? 0.054 4.373 1.272 1.00 96.62 109 LEU A N 1
ATOM 823 C CA . LEU A 1 109 ? 0.592 3.722 2.477 1.00 96.62 109 LEU A CA 1
ATOM 824 C C . LEU A 1 109 ? 1.280 4.703 3.431 1.00 96.62 109 LEU A C 1
ATOM 826 O O . LEU A 1 109 ? 1.208 4.514 4.646 1.00 96.62 109 LEU A O 1
ATOM 830 N N . MET A 1 110 ? 1.949 5.725 2.898 1.00 94.56 110 MET A N 1
ATOM 831 C CA . MET A 1 110 ? 2.551 6.800 3.683 1.00 94.56 110 MET A CA 1
ATOM 832 C C . MET A 1 110 ? 1.473 7.552 4.462 1.00 94.56 110 MET A C 1
ATOM 834 O O . MET A 1 110 ? 1.617 7.710 5.671 1.00 94.56 110 MET A O 1
ATOM 838 N N . ASP A 1 111 ? 0.374 7.927 3.807 1.00 94.94 111 ASP A N 1
ATOM 839 C CA . ASP A 1 111 ? -0.747 8.625 4.439 1.00 94.94 111 ASP A CA 1
ATOM 840 C C . ASP A 1 111 ? -1.437 7.742 5.492 1.00 94.94 111 ASP A C 1
ATOM 842 O O . ASP A 1 111 ? -1.672 8.186 6.615 1.00 94.94 111 ASP A O 1
ATOM 846 N N . ILE A 1 112 ? -1.658 6.454 5.190 1.00 94.75 112 ILE A N 1
ATOM 847 C CA . ILE A 1 112 ? -2.174 5.467 6.161 1.00 94.75 112 ILE A CA 1
ATOM 848 C C . ILE A 1 112 ? -1.238 5.333 7.376 1.00 94.75 112 ILE A C 1
ATOM 850 O O . ILE A 1 112 ? -1.696 5.124 8.499 1.00 94.75 112 ILE A O 1
ATOM 854 N N . SER A 1 113 ? 0.072 5.471 7.165 1.00 92.12 113 SER A N 1
ATOM 855 C CA . SER A 1 113 ? 1.109 5.366 8.200 1.00 92.12 113 SER A CA 1
ATOM 856 C C . SER A 1 113 ? 1.529 6.721 8.775 1.00 92.12 113 SER A C 1
ATOM 858 O O . SER A 1 113 ? 2.649 6.833 9.280 1.00 92.12 113 SER A O 1
ATOM 860 N N . ASN A 1 114 ? 0.669 7.743 8.674 1.00 88.62 114 ASN A N 1
ATOM 861 C CA . ASN A 1 114 ? 0.887 9.084 9.220 1.00 88.62 114 ASN A CA 1
ATOM 862 C C . ASN A 1 114 ? 2.192 9.744 8.724 1.00 88.62 114 ASN A C 1
ATOM 864 O O . ASN A 1 114 ? 3.033 10.203 9.495 1.00 88.62 114 ASN A O 1
ATOM 868 N N . GLY A 1 115 ? 2.399 9.739 7.408 1.00 84.69 115 GLY A N 1
ATOM 869 C CA . GLY A 1 115 ? 3.532 10.401 6.758 1.00 84.69 115 GLY A CA 1
ATOM 870 C C . GLY A 1 115 ? 4.820 9.570 6.697 1.00 84.69 115 GLY A C 1
ATOM 871 O O . GLY A 1 115 ? 5.840 10.045 6.193 1.00 84.69 115 GLY A O 1
ATOM 872 N N . LYS A 1 116 ? 4.826 8.320 7.179 1.00 83.31 116 LYS A N 1
ATOM 873 C CA . LYS A 1 116 ? 6.050 7.507 7.195 1.00 83.31 116 LYS A CA 1
ATOM 874 C C . LYS A 1 116 ? 6.414 6.958 5.818 1.00 83.31 116 LYS A C 1
ATOM 876 O O . LYS A 1 116 ? 5.789 6.032 5.305 1.00 83.31 116 LYS A O 1
ATOM 881 N N . ASN A 1 117 ? 7.513 7.458 5.259 1.00 83.12 117 ASN A N 1
ATOM 882 C CA . ASN A 1 117 ? 8.128 6.880 4.071 1.00 83.12 117 ASN A CA 1
ATOM 883 C C . ASN A 1 117 ? 9.061 5.713 4.454 1.00 83.12 117 ASN A C 1
ATOM 885 O O . ASN A 1 117 ? 10.006 5.885 5.221 1.00 83.12 117 ASN A O 1
ATOM 889 N N . ALA A 1 118 ? 8.836 4.529 3.880 1.00 82.38 118 ALA A N 1
ATOM 890 C CA . ALA A 1 118 ? 9.681 3.345 4.066 1.00 82.38 118 ALA A CA 1
ATOM 891 C C . ALA A 1 118 ? 10.986 3.371 3.236 1.00 82.38 118 ALA A C 1
ATOM 893 O O . ALA A 1 118 ? 11.652 2.344 3.102 1.00 82.38 118 ALA A O 1
ATOM 894 N N . GLY A 1 119 ? 11.346 4.533 2.685 1.00 83.25 119 GLY A N 1
ATOM 895 C CA . GLY A 1 119 ? 12.500 4.718 1.813 1.00 83.25 119 GLY A CA 1
ATOM 896 C C . GLY A 1 119 ? 12.173 4.435 0.352 1.00 83.25 119 GLY A C 1
ATOM 897 O O . GLY A 1 119 ? 12.961 3.804 -0.329 1.00 83.25 119 GLY A O 1
ATOM 898 N N . TRP A 1 120 ? 11.009 4.842 -0.143 1.00 89.94 120 TRP A N 1
ATOM 899 C CA . TRP A 1 120 ? 10.693 4.730 -1.565 1.00 89.94 120 TRP A CA 1
ATOM 900 C C . TRP A 1 120 ? 11.639 5.581 -2.417 1.00 89.94 120 TRP A C 1
ATOM 902 O O . TRP A 1 120 ? 11.906 6.738 -2.080 1.00 89.94 120 TRP A O 1
ATOM 912 N N . ALA A 1 121 ? 12.141 5.018 -3.514 1.00 89.69 121 ALA A N 1
ATOM 913 C CA . ALA A 1 121 ? 12.941 5.742 -4.491 1.00 89.69 121 ALA A CA 1
ATOM 914 C C . ALA A 1 121 ? 12.064 6.296 -5.619 1.00 89.69 121 ALA A C 1
ATOM 916 O O . ALA A 1 121 ? 11.134 5.629 -6.073 1.00 89.69 121 ALA A O 1
ATOM 917 N N . TYR A 1 122 ? 12.407 7.500 -6.090 1.00 86.50 122 TYR A N 1
ATOM 918 C CA . TYR A 1 122 ? 11.634 8.275 -7.072 1.00 86.50 122 TYR A CA 1
ATOM 919 C C . TYR A 1 122 ? 12.274 8.331 -8.474 1.00 86.50 122 TYR A C 1
ATOM 921 O O . TYR A 1 122 ? 11.760 9.031 -9.343 1.00 86.50 122 TYR A O 1
ATOM 929 N N . SER A 1 123 ? 13.371 7.599 -8.717 1.00 86.44 123 SER A N 1
ATOM 930 C CA . SER A 1 123 ? 13.976 7.476 -10.053 1.00 86.44 123 SER A CA 1
ATOM 931 C C . SER A 1 123 ? 13.717 6.106 -10.685 1.00 86.44 123 SER A C 1
ATOM 933 O O . SER A 1 123 ? 13.556 5.108 -9.988 1.00 86.44 123 SER A O 1
ATOM 935 N N . THR A 1 124 ? 13.738 6.049 -12.016 1.00 82.69 124 THR A N 1
ATOM 936 C CA . THR A 1 124 ? 13.525 4.828 -12.812 1.00 82.69 124 THR A CA 1
ATOM 937 C C . THR A 1 124 ? 14.838 4.112 -13.155 1.00 82.69 124 THR A C 1
ATOM 939 O O . THR A 1 124 ? 14.988 3.545 -14.238 1.00 82.69 124 THR A O 1
ATOM 942 N N . SER A 1 125 ? 15.850 4.216 -12.289 1.00 86.75 125 SER A N 1
ATOM 943 C CA . SER A 1 125 ? 17.104 3.477 -12.469 1.00 86.75 125 SER A CA 1
ATOM 944 C C . SER A 1 125 ? 16.941 2.018 -12.035 1.00 86.75 125 SER A C 1
ATOM 946 O O . SER A 1 125 ? 16.200 1.726 -11.099 1.00 86.75 125 SER A O 1
ATOM 948 N N . ASP A 1 126 ? 17.689 1.090 -12.640 1.00 83.38 126 ASP A N 1
ATOM 949 C CA . ASP A 1 126 ? 17.617 -0.340 -12.279 1.00 83.38 126 ASP A CA 1
ATOM 950 C C . ASP A 1 126 ? 17.893 -0.594 -10.792 1.00 83.38 126 ASP A C 1
ATOM 952 O O . ASP A 1 126 ? 17.238 -1.413 -10.143 1.00 83.38 126 ASP A O 1
ATOM 956 N N . LYS A 1 127 ? 18.819 0.180 -10.216 1.00 86.19 127 LYS A N 1
ATOM 957 C CA . LYS A 1 127 ? 19.097 0.182 -8.777 1.00 86.19 127 LYS A CA 1
ATOM 958 C C . LYS A 1 127 ? 17.851 0.515 -7.957 1.00 86.19 127 LYS A C 1
ATOM 960 O O . LYS A 1 127 ? 17.600 -0.142 -6.944 1.00 86.19 127 LYS A O 1
ATOM 965 N N . ASP A 1 128 ? 17.094 1.517 -8.379 1.00 87.62 128 ASP A N 1
ATOM 966 C CA . ASP A 1 128 ? 15.902 1.974 -7.673 1.00 87.62 128 ASP A CA 1
ATOM 967 C C . ASP A 1 128 ? 14.726 1.018 -7.881 1.00 87.62 128 ASP A C 1
ATOM 969 O O . ASP A 1 128 ? 13.969 0.785 -6.942 1.00 87.62 128 ASP A O 1
ATOM 973 N N . HIS A 1 129 ? 14.636 0.345 -9.032 1.00 88.19 129 HIS A N 1
ATOM 974 C CA . HIS A 1 129 ? 13.693 -0.760 -9.227 1.00 88.19 129 HIS A CA 1
ATOM 975 C C . HIS A 1 129 ? 13.937 -1.878 -8.202 1.00 88.19 129 HIS A C 1
ATOM 977 O O . HIS A 1 129 ? 13.012 -2.322 -7.520 1.00 88.19 129 HIS A O 1
ATOM 983 N N . VAL A 1 130 ? 15.195 -2.302 -8.027 1.00 87.38 130 VAL A N 1
ATOM 984 C CA .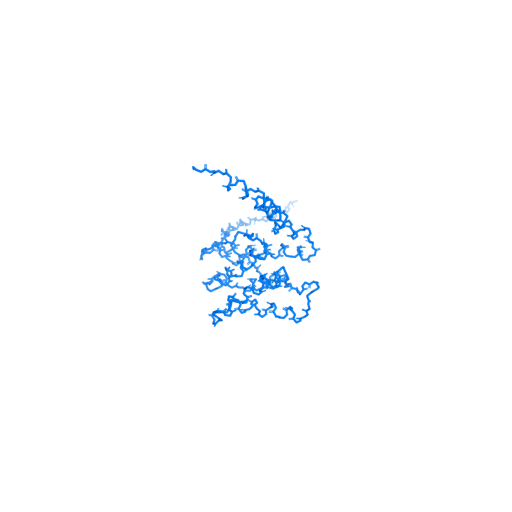 VAL A 1 130 ? 15.576 -3.309 -7.018 1.00 87.38 130 VAL A CA 1
ATOM 985 C C . VAL A 1 130 ? 15.250 -2.821 -5.610 1.00 87.38 130 VAL A C 1
ATOM 987 O O . VAL A 1 130 ? 14.768 -3.589 -4.771 1.00 87.38 130 VAL A O 1
ATOM 990 N N . PHE A 1 131 ? 15.532 -1.551 -5.329 1.00 89.62 131 PHE A N 1
ATOM 991 C CA . PHE A 1 131 ? 15.293 -0.960 -4.022 1.00 89.62 131 PHE A CA 1
ATOM 992 C C . PHE A 1 131 ? 13.800 -0.885 -3.694 1.00 89.62 131 PHE A C 1
ATOM 994 O O . PHE A 1 131 ? 13.399 -1.359 -2.634 1.00 89.62 131 PHE A O 1
ATOM 1001 N N . ASN A 1 132 ? 12.963 -0.434 -4.626 1.00 92.50 132 ASN A N 1
ATOM 1002 C CA . ASN A 1 132 ? 11.513 -0.384 -4.451 1.00 92.50 132 ASN A CA 1
ATOM 1003 C C . ASN A 1 132 ? 10.918 -1.783 -4.238 1.00 92.50 132 ASN A C 1
ATOM 1005 O O . ASN A 1 132 ? 10.099 -1.967 -3.339 1.00 92.50 132 ASN A O 1
ATOM 1009 N N . LYS A 1 133 ? 11.419 -2.819 -4.928 1.00 93.38 133 LYS A N 1
ATOM 1010 C CA . LYS A 1 133 ? 11.044 -4.214 -4.619 1.00 93.38 133 LYS A CA 1
ATOM 1011 C C . LYS A 1 133 ? 11.423 -4.606 -3.182 1.00 93.38 133 LYS A C 1
ATOM 1013 O O . LYS A 1 133 ? 10.638 -5.247 -2.484 1.00 93.38 133 LYS A O 1
ATOM 1018 N N . LYS A 1 134 ? 12.594 -4.197 -2.678 1.00 91.69 134 LYS A N 1
ATOM 1019 C CA . LYS A 1 134 ? 12.973 -4.424 -1.265 1.00 91.69 134 LYS A CA 1
ATOM 1020 C C . LYS A 1 134 ? 12.060 -3.670 -0.296 1.00 91.69 134 LYS A C 1
ATOM 10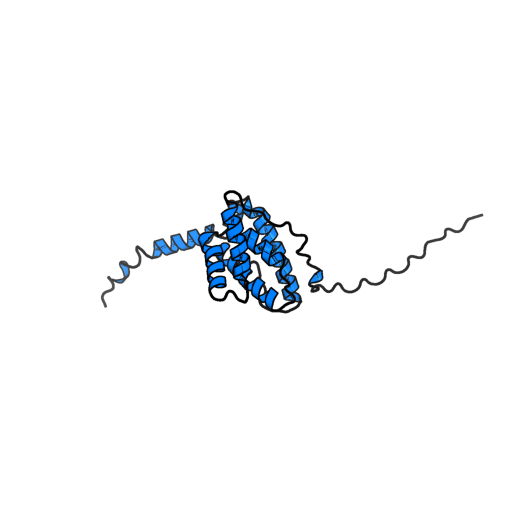22 O O . LYS A 1 134 ? 11.721 -4.230 0.746 1.00 91.69 134 LYS A O 1
ATOM 1027 N N . VAL A 1 135 ? 11.628 -2.457 -0.644 1.00 93.19 135 VAL A N 1
ATOM 1028 C CA . VAL A 1 135 ? 10.655 -1.685 0.143 1.00 93.19 135 VAL A CA 1
ATOM 1029 C C . VAL A 1 135 ? 9.315 -2.417 0.218 1.00 93.19 135 VAL A C 1
ATOM 1031 O O . VAL A 1 135 ? 8.773 -2.543 1.311 1.00 93.19 135 VAL A O 1
ATOM 1034 N N . VAL A 1 136 ? 8.823 -3.013 -0.874 1.00 95.75 136 VAL A N 1
ATOM 1035 C CA . VAL A 1 136 ? 7.602 -3.845 -0.834 1.00 95.75 136 VAL A CA 1
ATOM 1036 C C . VAL A 1 136 ? 7.755 -5.025 0.134 1.00 95.75 136 VAL A C 1
ATOM 1038 O O . VAL A 1 136 ? 6.8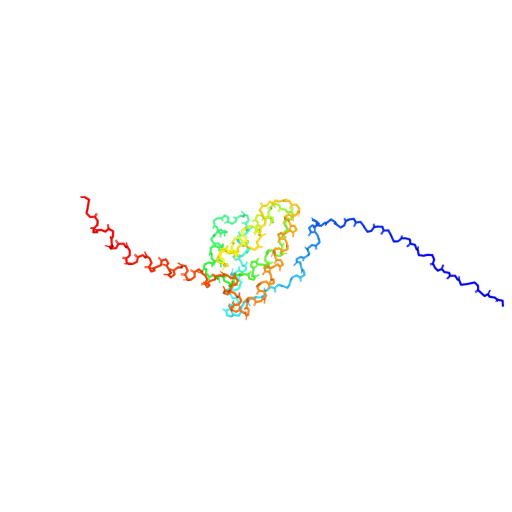70 -5.262 0.953 1.00 95.75 136 VAL A O 1
ATOM 1041 N N . LYS A 1 137 ? 8.901 -5.725 0.131 1.00 94.81 137 LYS A N 1
ATOM 1042 C CA . LYS A 1 137 ? 9.170 -6.799 1.114 1.00 94.81 137 LYS A CA 1
ATOM 1043 C C . LYS A 1 137 ? 9.201 -6.283 2.553 1.00 94.81 137 LYS A C 1
ATOM 1045 O O . LYS A 1 137 ? 8.791 -6.998 3.465 1.00 94.81 137 LYS A O 1
ATOM 1050 N N . LEU A 1 138 ? 9.721 -5.076 2.775 1.00 93.00 138 LEU A N 1
ATOM 1051 C CA . LEU A 1 138 ? 9.728 -4.446 4.094 1.00 93.00 138 LEU A CA 1
ATOM 1052 C C . LEU A 1 138 ? 8.304 -4.112 4.548 1.00 93.00 138 LEU A C 1
ATOM 1054 O O . LEU A 1 138 ? 7.931 -4.482 5.656 1.00 93.00 138 LEU A O 1
ATOM 1058 N N . LEU A 1 139 ? 7.511 -3.467 3.692 1.00 94.19 139 LEU A N 1
ATOM 1059 C CA . LEU A 1 139 ? 6.115 -3.116 3.967 1.00 94.19 139 LEU A CA 1
ATOM 1060 C C . LEU A 1 139 ? 5.265 -4.362 4.237 1.00 94.19 139 LEU A C 1
ATOM 1062 O O . LEU A 1 139 ? 4.466 -4.364 5.169 1.00 94.19 139 LEU A O 1
ATOM 1066 N N . HIS A 1 140 ? 5.504 -5.451 3.499 1.00 96.31 140 HIS A N 1
ATOM 1067 C CA . HIS A 1 140 ? 4.896 -6.753 3.774 1.00 96.31 140 HIS A CA 1
ATOM 1068 C C . HIS A 1 140 ? 5.225 -7.244 5.187 1.00 96.31 140 HIS A C 1
ATOM 1070 O O . HIS A 1 140 ? 4.319 -7.496 5.974 1.00 96.31 140 HIS A O 1
ATOM 1076 N N . LYS A 1 141 ? 6.507 -7.288 5.568 1.00 94.12 141 LYS A N 1
ATOM 1077 C CA . LYS A 1 141 ? 6.918 -7.709 6.921 1.00 94.12 141 LYS A CA 1
ATOM 1078 C C . LYS A 1 141 ? 6.337 -6.829 8.026 1.00 94.12 141 LYS A C 1
ATOM 1080 O O . LYS A 1 141 ? 5.945 -7.345 9.069 1.00 94.12 141 LYS A O 1
ATOM 1085 N N . VAL A 1 142 ? 6.306 -5.515 7.804 1.00 92.31 142 VAL A N 1
ATOM 1086 C CA . VAL A 1 142 ? 5.700 -4.554 8.730 1.00 92.31 142 VAL A CA 1
ATOM 1087 C C . VAL A 1 142 ? 4.234 -4.904 8.941 1.00 92.31 142 VAL A C 1
ATOM 1089 O O . VAL A 1 142 ? 3.817 -5.076 10.082 1.00 92.31 142 VAL A O 1
ATOM 1092 N N . TRP A 1 143 ? 3.471 -5.060 7.858 1.00 94.81 143 TRP A N 1
ATOM 1093 C CA . TRP A 1 143 ? 2.041 -5.326 7.957 1.00 94.81 143 TRP A CA 1
ATOM 1094 C C . TRP A 1 143 ? 1.731 -6.708 8.529 1.00 94.81 143 TRP A C 1
ATOM 1096 O O . TRP A 1 143 ? 0.842 -6.839 9.367 1.00 94.81 143 TRP A O 1
ATOM 1106 N N . ALA A 1 144 ? 2.510 -7.727 8.157 1.00 93.81 144 ALA A N 1
ATOM 1107 C CA . ALA A 1 144 ? 2.371 -9.083 8.681 1.00 93.81 144 ALA A CA 1
ATOM 1108 C C . ALA A 1 144 ? 2.414 -9.124 10.215 1.00 93.81 144 ALA A C 1
ATOM 1110 O O . ALA A 1 144 ? 1.707 -9.935 10.813 1.00 93.81 144 ALA A O 1
ATOM 1111 N N . ARG A 1 145 ? 3.203 -8.233 10.833 1.00 93.12 145 ARG A N 1
ATOM 1112 C CA . ARG A 1 145 ? 3.249 -8.033 12.284 1.00 93.12 145 ARG A CA 1
ATOM 1113 C C . ARG A 1 145 ? 2.163 -7.076 12.780 1.00 93.12 145 ARG A C 1
ATOM 1115 O O . ARG A 1 145 ? 1.427 -7.422 13.694 1.00 93.12 145 ARG A O 1
ATOM 1122 N N . ALA A 1 146 ? 2.070 -5.885 12.190 1.00 91.44 146 ALA A N 1
ATOM 1123 C CA . ALA A 1 146 ? 1.188 -4.815 12.652 1.00 91.44 146 ALA A CA 1
ATOM 1124 C C . ALA A 1 146 ? -0.296 -5.203 12.652 1.00 91.44 146 ALA A C 1
ATOM 1126 O O . ALA A 1 146 ? -1.036 -4.780 13.533 1.00 91.44 146 ALA A O 1
ATOM 1127 N N . ARG A 1 147 ? -0.726 -6.051 11.708 1.00 90.69 147 ARG A N 1
ATOM 1128 C CA . ARG A 1 147 ? -2.130 -6.474 11.583 1.00 90.69 147 ARG A CA 1
ATOM 1129 C C . ARG A 1 147 ? -2.675 -7.211 12.816 1.00 90.69 147 ARG A C 1
ATOM 1131 O O . ARG A 1 147 ? -3.889 -7.301 12.956 1.00 90.69 147 ARG A O 1
ATOM 1138 N N . THR A 1 148 ? -1.800 -7.753 13.670 1.00 89.81 148 THR A N 1
ATOM 1139 C CA . THR A 1 148 ? -2.154 -8.454 14.921 1.00 89.81 148 THR A CA 1
ATOM 1140 C C . THR A 1 148 ? -1.515 -7.836 16.171 1.00 89.81 148 THR A C 1
ATOM 1142 O O . THR A 1 148 ? -1.675 -8.374 17.261 1.00 89.81 148 THR A O 1
ATOM 1145 N N . ASP A 1 149 ? -0.739 -6.761 16.029 1.00 91.00 149 ASP A N 1
ATOM 1146 C CA . ASP A 1 149 ? 0.027 -6.121 17.106 1.00 91.00 149 ASP A CA 1
ATOM 1147 C C . ASP A 1 149 ? -0.202 -4.606 17.021 1.00 91.00 149 ASP A C 1
ATOM 1149 O O . ASP A 1 149 ? 0.525 -3.878 16.338 1.00 91.00 149 ASP A O 1
ATOM 1153 N N . GLU A 1 150 ? -1.264 -4.145 17.684 1.00 89.19 150 GLU A N 1
ATOM 1154 C CA . GLU A 1 150 ? -1.679 -2.738 17.682 1.00 89.19 150 GLU A CA 1
ATOM 1155 C C . GLU A 1 150 ? -0.586 -1.821 18.244 1.00 89.19 150 GLU A C 1
ATOM 1157 O O . GLU A 1 150 ? -0.307 -0.773 17.668 1.00 89.19 150 GLU A O 1
ATOM 1162 N N . ALA A 1 151 ? 0.113 -2.243 19.302 1.00 89.19 151 ALA A N 1
ATOM 1163 C CA . ALA A 1 151 ? 1.221 -1.478 19.870 1.00 89.19 151 ALA A CA 1
ATOM 1164 C C . ALA A 1 151 ? 2.366 -1.301 18.858 1.00 89.19 151 ALA A C 1
ATOM 1166 O O . ALA A 1 151 ? 2.945 -0.217 18.739 1.00 89.19 151 ALA A O 1
ATOM 1167 N N . TYR A 1 152 ? 2.679 -2.345 18.084 1.00 90.31 152 TYR A N 1
ATOM 1168 C CA . TYR A 1 152 ? 3.634 -2.223 16.987 1.00 90.31 152 TYR A CA 1
ATOM 1169 C C . TYR A 1 152 ? 3.132 -1.287 15.886 1.00 90.31 152 TYR A C 1
ATOM 1171 O O . TYR A 1 152 ? 3.932 -0.514 15.361 1.00 90.31 152 TYR A O 1
ATOM 1179 N N . TRP A 1 153 ? 1.839 -1.318 15.545 1.00 90.38 153 TRP A N 1
ATOM 1180 C CA . TRP A 1 153 ? 1.266 -0.388 14.569 1.00 90.38 153 TRP A CA 1
ATOM 1181 C C . TRP A 1 153 ? 1.349 1.069 15.033 1.00 90.38 153 TRP A C 1
ATOM 1183 O O . TRP A 1 153 ? 1.798 1.916 14.261 1.00 90.38 153 TRP A O 1
ATOM 1193 N N . LEU A 1 154 ? 0.989 1.366 16.283 1.00 88.31 154 LEU A N 1
ATOM 1194 C CA . LEU A 1 154 ? 1.051 2.715 16.859 1.00 88.31 154 LEU A CA 1
ATOM 1195 C C . LEU A 1 154 ? 2.479 3.276 16.842 1.00 88.31 154 LEU A C 1
ATOM 1197 O O . LEU A 1 154 ? 2.704 4.399 16.386 1.00 88.31 154 LEU A O 1
ATOM 1201 N N . ASN A 1 155 ? 3.463 2.460 17.232 1.00 86.00 155 ASN A N 1
ATOM 1202 C CA . ASN A 1 155 ? 4.878 2.828 17.159 1.00 86.00 155 ASN A CA 1
ATOM 1203 C C . ASN A 1 155 ? 5.337 2.992 15.700 1.00 86.00 155 ASN A C 1
ATOM 1205 O O . ASN A 1 155 ? 5.971 3.981 15.330 1.00 86.00 155 ASN A O 1
ATOM 1209 N N . TYR A 1 156 ? 4.978 2.045 14.827 1.00 84.94 156 TYR A N 1
ATOM 1210 C CA . TYR A 1 156 ? 5.356 2.104 13.420 1.00 84.94 156 TYR A CA 1
ATOM 1211 C C . TYR A 1 156 ? 4.818 3.365 12.742 1.00 84.94 156 TYR A C 1
ATOM 1213 O O . TYR A 1 156 ? 5.592 4.038 12.062 1.00 84.94 156 TYR A O 1
ATOM 1221 N N . SER A 1 157 ? 3.540 3.680 12.941 1.00 83.88 157 SER A N 1
ATOM 1222 C CA . SER A 1 157 ? 2.847 4.839 12.371 1.00 83.88 157 SER A CA 1
ATOM 1223 C C . SER A 1 157 ? 3.127 6.143 13.125 1.00 83.88 157 SER A C 1
ATOM 1225 O O . SER A 1 157 ? 2.593 7.180 12.754 1.00 83.88 157 SER A O 1
ATOM 1227 N N . LYS A 1 158 ? 3.965 6.129 14.174 1.00 72.75 158 LYS A N 1
ATOM 1228 C CA . LYS A 1 158 ? 4.253 7.302 15.015 1.00 72.75 158 LYS A CA 1
ATOM 1229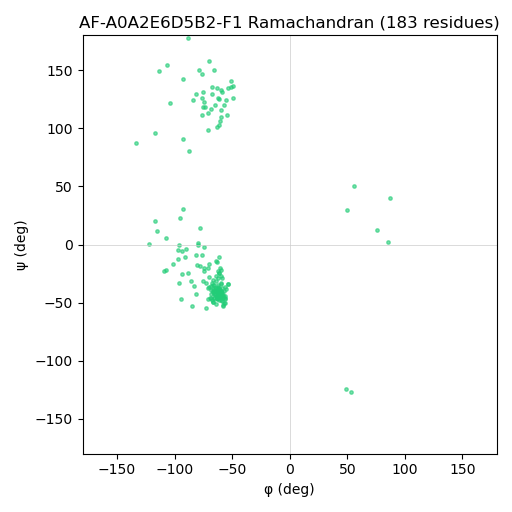 C C . LYS A 1 158 ? 2.992 8.030 15.509 1.00 72.75 158 LYS A C 1
ATOM 1231 O O . LYS A 1 158 ? 3.016 9.246 15.709 1.00 72.75 158 LYS A O 1
ATOM 1236 N N . GLN A 1 159 ? 1.883 7.315 15.696 1.00 58.59 159 GLN A N 1
ATOM 1237 C CA . GLN A 1 159 ? 0.646 7.932 16.180 1.00 58.59 159 GLN A CA 1
ATOM 1238 C C . GLN A 1 159 ? 0.815 8.489 17.604 1.00 58.59 159 GLN A C 1
ATOM 1240 O O . GLN A 1 159 ? 0.209 9.508 17.919 1.00 58.59 159 GLN A O 1
ATOM 1245 N N . ASP A 1 160 ? 1.726 7.922 18.405 1.00 50.34 160 ASP A N 1
ATOM 1246 C CA . ASP A 1 160 ? 2.069 8.433 19.742 1.00 50.34 160 ASP A CA 1
ATOM 1247 C C . ASP A 1 160 ? 2.783 9.801 19.731 1.00 50.34 160 ASP A C 1
ATOM 1249 O O . ASP A 1 160 ? 2.579 10.602 20.642 1.00 50.34 160 ASP A O 1
ATOM 1253 N N . GLU A 1 161 ? 3.609 10.103 18.719 1.00 52.91 161 GLU A N 1
ATOM 1254 C CA . GLU A 1 161 ? 4.293 11.407 18.612 1.00 52.91 161 GLU A CA 1
ATOM 1255 C C . GLU A 1 161 ? 3.360 12.470 18.017 1.00 52.91 161 GLU A C 1
ATOM 1257 O O . GLU A 1 161 ? 3.261 13.570 18.550 1.00 52.91 161 GLU A O 1
ATOM 1262 N N . ALA A 1 162 ? 2.590 12.122 16.981 1.00 50.72 162 ALA A N 1
ATOM 1263 C CA . ALA A 1 162 ? 1.660 13.057 16.344 1.00 50.72 162 ALA A CA 1
ATOM 1264 C C . ALA A 1 162 ? 0.446 13.417 17.222 1.00 50.72 162 ALA A C 1
ATOM 1266 O O . ALA A 1 162 ? -0.110 14.505 17.079 1.00 50.72 162 ALA A O 1
ATOM 1267 N N . ALA A 1 163 ? 0.022 12.528 18.129 1.00 51.41 163 ALA A N 1
ATOM 1268 C CA . ALA A 1 163 ? -1.003 12.843 19.125 1.00 51.41 163 ALA A CA 1
ATOM 1269 C C . ALA A 1 163 ? -0.481 13.806 20.204 1.00 51.41 163 ALA A C 1
ATOM 1271 O O . ALA A 1 163 ? -1.218 14.702 20.609 1.00 51.41 163 ALA A O 1
ATOM 1272 N N . LYS A 1 164 ? 0.788 13.669 20.620 1.00 52.22 164 LYS A N 1
ATOM 1273 C CA . LYS A 1 164 ? 1.447 14.620 21.530 1.00 52.22 164 LYS A CA 1
ATOM 1274 C C . LYS A 1 164 ? 1.659 15.982 20.881 1.00 52.22 164 LYS A C 1
ATOM 1276 O O . LYS A 1 164 ? 1.238 16.973 21.451 1.00 52.22 164 LYS A O 1
ATOM 1281 N N . GLU A 1 165 ? 2.185 16.034 19.659 1.00 52.19 165 GLU A N 1
ATOM 1282 C CA . GLU A 1 165 ? 2.382 17.305 18.946 1.00 52.19 165 GLU A CA 1
ATOM 1283 C C . GLU A 1 165 ? 1.058 18.038 18.673 1.00 52.19 165 GLU A C 1
ATOM 1285 O O . GLU A 1 165 ? 1.010 19.262 18.739 1.00 52.19 165 GLU A O 1
ATOM 1290 N N . LYS A 1 166 ? -0.040 17.313 18.404 1.00 51.53 166 LYS A N 1
ATOM 1291 C CA . LYS A 1 166 ? -1.374 17.924 18.267 1.00 51.53 166 LYS A CA 1
ATOM 1292 C C . LYS A 1 166 ? -1.975 18.380 19.595 1.00 51.53 166 LYS A C 1
ATOM 1294 O O . LYS A 1 166 ? -2.720 19.353 19.580 1.00 51.53 166 LYS A O 1
ATOM 1299 N N . ALA A 1 167 ? -1.695 17.691 20.700 1.00 49.00 167 ALA A N 1
ATOM 1300 C CA . ALA A 1 167 ? -2.115 18.125 22.029 1.00 49.00 167 ALA A CA 1
ATOM 1301 C C . ALA A 1 167 ? -1.343 19.382 22.459 1.00 49.00 167 ALA A C 1
ATOM 1303 O O . ALA A 1 167 ? -1.966 20.369 22.833 1.00 49.00 167 ALA A O 1
ATOM 1304 N N . ASP A 1 168 ? -0.022 19.395 22.269 1.00 47.19 168 ASP A N 1
ATOM 1305 C CA . ASP A 1 168 ? 0.837 20.546 22.570 1.00 47.19 168 ASP A CA 1
ATOM 1306 C C . ASP A 1 168 ? 0.490 21.757 21.674 1.00 47.19 168 ASP A C 1
ATOM 1308 O O . ASP A 1 168 ? 0.462 22.897 22.131 1.00 47.19 168 ASP A O 1
ATOM 1312 N N . ALA A 1 169 ? 0.149 21.533 20.397 1.00 48.78 169 ALA A N 1
ATOM 1313 C CA . ALA A 1 169 ? -0.314 22.593 19.492 1.00 48.78 169 ALA A CA 1
ATOM 1314 C C . ALA A 1 169 ? -1.759 23.061 19.760 1.00 48.78 169 ALA A C 1
ATOM 1316 O O . ALA A 1 169 ? -2.139 24.142 19.309 1.00 48.78 169 ALA A O 1
ATOM 1317 N N . ALA A 1 170 ? -2.580 22.263 20.448 1.00 49.84 170 ALA A N 1
ATOM 1318 C CA . ALA A 1 170 ? -3.912 22.673 20.891 1.00 49.84 170 ALA A CA 1
ATOM 1319 C C . ALA A 1 170 ? -3.844 23.467 22.207 1.00 49.84 170 ALA A C 1
ATOM 1321 O O . ALA A 1 170 ? -4.574 24.443 22.343 1.00 49.84 170 ALA A O 1
ATOM 1322 N N . GLU A 1 171 ? -2.930 23.121 23.122 1.00 46.59 171 GLU A N 1
ATOM 1323 C CA . GLU A 1 171 ? -2.667 23.910 24.338 1.00 46.59 171 GLU A CA 1
ATOM 1324 C C . GLU A 1 171 ? -2.102 25.308 24.025 1.00 46.59 171 GLU A C 1
ATOM 1326 O O . GLU A 1 171 ? -2.423 26.262 24.724 1.00 46.59 171 GLU A O 1
ATOM 1331 N N . LEU A 1 172 ? -1.340 25.469 22.935 1.00 45.16 172 LEU A N 1
ATOM 1332 C CA . LEU A 1 172 ? -0.790 26.766 22.500 1.00 45.16 172 LEU A CA 1
ATOM 1333 C C . LEU A 1 172 ? -1.781 27.682 21.747 1.00 45.16 172 LEU A C 1
ATOM 1335 O O . LEU A 1 172 ? -1.387 28.766 21.324 1.00 45.16 172 LEU A O 1
ATOM 1339 N N . ASN A 1 173 ? -3.037 27.271 21.521 1.00 45.47 173 ASN A N 1
ATOM 1340 C CA . ASN A 1 173 ? -4.007 28.065 20.745 1.00 45.47 173 ASN A CA 1
ATOM 1341 C C . ASN A 1 173 ? -5.141 28.692 21.573 1.00 45.47 173 ASN A C 1
ATOM 1343 O O . ASN A 1 173 ? -5.705 29.679 21.106 1.00 45.47 173 ASN A O 1
ATOM 1347 N N . ASP A 1 174 ? -5.472 28.167 22.759 1.00 47.31 174 ASP A N 1
ATOM 1348 C CA . ASP A 1 174 ? -6.620 28.669 23.540 1.00 47.31 174 ASP A CA 1
ATOM 1349 C C . ASP A 1 174 ? -6.247 29.746 24.584 1.00 47.31 174 ASP A C 1
ATOM 1351 O O . ASP A 1 174 ? -7.093 30.583 24.878 1.00 47.31 174 ASP A O 1
ATOM 1355 N N . ASP A 1 175 ? -5.001 29.801 25.084 1.00 48.81 175 ASP A N 1
ATOM 1356 C CA . ASP A 1 175 ? -4.578 30.798 26.099 1.00 48.81 175 ASP A CA 1
ATOM 1357 C C . ASP A 1 175 ? -3.639 31.907 25.557 1.00 48.81 175 ASP A C 1
ATOM 1359 O O . ASP A 1 175 ? -3.573 32.994 26.132 1.00 48.81 175 ASP A O 1
ATOM 1363 N N . ASP A 1 176 ? -2.934 31.691 24.437 1.00 45.34 176 ASP A N 1
ATOM 1364 C CA . ASP A 1 176 ? -1.921 32.641 23.924 1.00 45.34 176 ASP A CA 1
ATOM 1365 C C . ASP A 1 176 ? -2.473 33.694 22.934 1.00 45.34 176 ASP A C 1
ATOM 1367 O O . ASP A 1 176 ? -1.778 34.660 22.603 1.00 45.34 176 ASP A O 1
ATOM 1371 N N . LEU A 1 177 ? -3.719 33.553 22.459 1.00 42.69 177 LEU A N 1
ATOM 1372 C CA . LEU A 1 177 ? -4.352 34.524 21.548 1.00 42.69 177 LEU A CA 1
ATOM 1373 C C . LEU A 1 177 ? -5.095 35.658 22.272 1.00 42.69 177 LEU A C 1
ATOM 1375 O O . LEU A 1 177 ? -5.178 36.753 21.717 1.00 42.69 177 LEU A O 1
ATOM 1379 N N . ASP A 1 178 ? -5.542 35.453 23.514 1.00 46.28 178 ASP A N 1
ATOM 1380 C CA . ASP A 1 178 ? -6.165 36.512 24.329 1.00 46.28 178 ASP A CA 1
ATOM 1381 C C . ASP A 1 178 ? -5.119 37.471 24.939 1.00 46.28 178 ASP A C 1
ATOM 1383 O O . ASP A 1 178 ? -5.433 38.609 25.281 1.00 46.28 178 ASP A O 1
ATOM 1387 N N . ALA A 1 179 ? -3.845 37.063 25.012 1.00 44.53 179 ALA A N 1
ATOM 1388 C CA . ALA A 1 179 ? -2.745 37.896 25.512 1.00 44.53 179 ALA A CA 1
ATOM 1389 C C . ALA A 1 179 ? -2.177 38.889 24.471 1.00 44.53 179 ALA A C 1
ATOM 1391 O O . ALA A 1 179 ? -1.357 39.743 24.818 1.00 44.53 179 ALA A O 1
ATOM 1392 N N . LEU A 1 180 ? -2.585 38.792 23.197 1.00 40.09 180 LEU A N 1
ATOM 1393 C CA . LEU A 1 180 ? -2.097 39.651 22.106 1.00 40.09 180 LEU A CA 1
ATOM 1394 C C . LEU A 1 180 ? -3.011 40.846 21.783 1.00 40.09 180 LEU A C 1
ATOM 1396 O O . LEU A 1 180 ? -2.546 41.770 21.116 1.00 40.09 180 LEU A O 1
ATOM 1400 N N . ASP A 1 181 ? -4.245 40.877 22.297 1.00 44.41 181 ASP A N 1
ATOM 1401 C CA . ASP A 1 181 ? -5.181 42.004 22.126 1.00 44.41 181 ASP A CA 1
ATOM 1402 C C . ASP A 1 181 ? -5.071 43.073 23.242 1.00 44.41 181 ASP A C 1
ATOM 1404 O O . ASP A 1 181 ? -5.698 44.127 23.148 1.00 44.41 181 ASP A O 1
ATOM 1408 N N . GLU A 1 182 ? -4.235 42.865 24.272 1.00 47.31 182 GLU A N 1
ATOM 1409 C CA . GLU A 1 182 ? -3.951 43.865 25.328 1.00 47.31 182 GLU A CA 1
ATOM 1410 C C . GLU A 1 182 ? -2.670 44.695 25.093 1.00 47.31 182 GLU A C 1
ATOM 1412 O O . GLU A 1 182 ? -2.351 45.587 25.886 1.00 47.31 182 GLU A O 1
ATOM 1417 N N . ILE A 1 183 ? -1.934 44.465 23.998 1.00 43.94 183 ILE A N 1
ATOM 1418 C CA . ILE A 1 183 ? -0.792 45.313 23.619 1.00 43.94 183 ILE A CA 1
ATOM 1419 C C . ILE A 1 183 ? -1.305 46.482 22.765 1.00 43.94 183 ILE A C 1
ATOM 1421 O O . ILE A 1 183 ? -1.245 46.469 21.537 1.00 43.94 183 ILE A O 1
ATOM 1425 N N . ASP A 1 184 ? -1.834 47.489 23.459 1.00 42.53 184 ASP A N 1
ATOM 1426 C CA . ASP A 1 184 ? -2.242 48.789 22.913 1.00 42.53 184 ASP A CA 1
ATOM 1427 C C . ASP A 1 184 ? -1.010 49.519 22.319 1.00 42.53 184 ASP A C 1
ATOM 1429 O O . ASP A 1 184 ? 0.022 49.651 22.989 1.00 42.53 184 ASP A O 1
ATOM 1433 N N . PHE A 1 185 ? -1.095 49.947 21.051 1.00 43.16 185 PHE A N 1
ATOM 1434 C CA . PHE A 1 185 ? -0.048 50.694 20.324 1.00 43.16 185 PHE A CA 1
ATOM 1435 C C . PHE A 1 185 ? -0.079 52.200 20.617 1.00 43.16 185 PHE A C 1
ATOM 1437 O O . PHE A 1 185 ? -1.183 52.789 20.623 1.00 43.16 185 PHE A O 1
#

Nearest PDB structures (foldseek):
  5oxk-assembly1_A  TM=2.189E-01  e=6.943E+00  Streptococcus thermophilus LMG 18311

Secondary structure (DSSP, 8-state):
-PPP------PPPP------TT-GGGS-STTSPPP-PPTT--HHHHHHHHHHHHHTT-TT-THHHHHHHHHIIIIIGGGGHHHHHHHHTT--TTSHHHHHHHHHHHHHHHHHTTT-------S--HHHHHHHHHHHHHHHHHHHHHTT-HHHHHHHTTHHHHHHHHHHHHHHHHSSSTTSSS---

Sequence (185 aa):
MDTPIDSPEETPAEPAEPVNRYDPASVDLNVLEVFEAQEGTTPTEWDDIQQLTALAIDPDAGAAGSRAVKKLVETYGPKAFGSIVNRMAKLNYGTEQGFRDGDVLQRALMDISNGKNAGWAYSTSDKDHVFNKKVVKLLHKVWARARTDEAYWLNYSKQDEAAKEKADAAELNDDDLDALDEIDF

Foldseek 3Di:
DDDDDDDDDPDPDDDPDPPPPLALVVQQLVPFDQDDFFPPQDPVNRVLLLVLLVLLLPPPNVVSNVVSLVCLCPVCQLRSLRSLLNVLSPADLLDPSSLVSLVSSQVSNCSSLQNDRLPQDDDSDSNNSNVSSVSSVVSSVQSVPCSPPVVSSCVRSVVVVVVVVVVVVVVCPPPVVVVVVPPDD